Protein AF-A0A3Q4FZK7-F1 (afdb_monomer_lite)

Sequence (233 aa):
VCNAELLVLCQLCDRPCLCPNPVPQCPTGVPLVLDGCRCCQVCARQLGESCTEMFPCDNLRGLQCDYSASFPGLPGECVSQKDLGCEVNGIFYQEGQSFQPSCDTYCRCRGGGVTCVPVCPLNARLPTPDCPNPQHIRLPGKCCKEWVCENLENTRLHLQNNKFSPAPSCVEQSTQWSACSQSCGAGVSTRVSNQNPACRLQIETRLCKVRPCHTFQPAPRKPMVSANKTHIL

Organism: Neolamprologus brichardi (NCBI:txid32507)

Radius of gyration: 32.09 Å; chains: 1; bounding box: 61×39×101 Å

pLDDT: mean 78.6, std 18.54, range [36.94, 97.56]

Structure (mmCIF, N/CA/C/O backbone):
data_AF-A0A3Q4FZK7-F1
#
_entry.id   AF-A0A3Q4FZK7-F1
#
loop_
_atom_site.group_PDB
_atom_site.id
_atom_site.type_symbol
_atom_site.label_atom_id
_atom_site.label_alt_id
_atom_site.label_comp_id
_atom_site.label_asym_id
_atom_site.label_entity_id
_atom_site.label_seq_id
_atom_site.pdbx_PDB_ins_code
_atom_site.Cartn_x
_atom_site.Cartn_y
_atom_site.Cartn_z
_atom_site.occupancy
_atom_site.B_iso_or_equiv
_atom_site.auth_seq_id
_atom_site.auth_comp_id
_atom_site.auth_asym_id
_atom_site.auth_atom_id
_atom_site.pdbx_PDB_model_num
ATOM 1 N N . VAL A 1 1 ? -27.013 -20.360 10.391 1.00 40.94 1 VAL A N 1
ATOM 2 C CA . VAL A 1 1 ? -26.140 -21.168 9.512 1.00 40.94 1 VAL A CA 1
ATOM 3 C C . VAL A 1 1 ? -24.987 -20.267 9.098 1.00 40.94 1 VAL A C 1
ATOM 5 O O . VAL A 1 1 ? -25.229 -19.329 8.354 1.00 40.94 1 VAL A O 1
ATOM 8 N N . CYS A 1 2 ? -23.795 -20.437 9.677 1.00 44.00 2 CYS A N 1
ATOM 9 C CA . CYS A 1 2 ? -22.604 -19.698 9.241 1.00 44.00 2 CYS A CA 1
ATOM 10 C C . CYS A 1 2 ? -21.914 -20.533 8.156 1.00 44.00 2 CYS A C 1
ATOM 12 O O . CYS A 1 2 ? -21.616 -21.701 8.399 1.00 44.00 2 CYS A O 1
ATOM 14 N N . ASN A 1 3 ? -21.735 -19.971 6.958 1.00 36.94 3 ASN A N 1
ATOM 15 C CA . ASN A 1 3 ? -21.086 -20.655 5.838 1.00 36.94 3 ASN A CA 1
ATOM 16 C C . ASN A 1 3 ? -19.576 -20.821 6.073 1.00 36.94 3 ASN A C 1
ATOM 18 O O . ASN A 1 3 ? -18.938 -20.006 6.739 1.00 36.94 3 ASN A O 1
ATOM 22 N N . ALA A 1 4 ? -19.022 -21.884 5.489 1.00 39.84 4 ALA A N 1
ATOM 23 C CA . ALA A 1 4 ? -17.678 -22.405 5.735 1.00 39.84 4 ALA A CA 1
ATOM 24 C C . ALA A 1 4 ? -16.507 -21.464 5.371 1.00 39.84 4 ALA A C 1
ATOM 26 O O . ALA A 1 4 ? -15.382 -21.733 5.775 1.00 39.84 4 ALA A O 1
ATOM 27 N N . GLU A 1 5 ? -16.736 -20.341 4.684 1.00 44.72 5 GLU A N 1
ATOM 28 C CA . GLU A 1 5 ? -15.687 -19.333 4.438 1.00 44.72 5 GLU A CA 1
ATOM 29 C C . GLU A 1 5 ? -15.440 -18.394 5.638 1.00 44.72 5 GLU A C 1
ATOM 31 O O . GLU A 1 5 ? -14.495 -17.611 5.625 1.00 44.72 5 GLU A O 1
ATOM 36 N N . LEU A 1 6 ? -16.243 -18.500 6.708 1.00 47.22 6 LEU A N 1
ATOM 37 C CA . LEU A 1 6 ? -16.172 -17.662 7.915 1.00 47.22 6 LEU A CA 1
ATOM 38 C C . LEU A 1 6 ? -15.664 -18.419 9.164 1.00 47.22 6 LEU A C 1
ATOM 40 O O . LEU A 1 6 ? -16.024 -18.092 10.293 1.00 47.22 6 LEU A O 1
ATOM 44 N N . LEU A 1 7 ? -14.865 -19.474 8.986 1.00 43.22 7 LEU A N 1
ATOM 45 C CA . LEU A 1 7 ? -14.484 -20.386 10.078 1.00 43.22 7 LEU A CA 1
ATOM 46 C C . LEU A 1 7 ? -13.534 -19.781 11.130 1.00 43.22 7 LEU A C 1
ATOM 48 O O . LEU A 1 7 ? -13.499 -20.279 12.251 1.00 43.22 7 LEU A O 1
ATOM 52 N N . VAL A 1 8 ? -12.803 -18.703 10.824 1.00 45.72 8 VAL A N 1
ATOM 53 C CA . VAL A 1 8 ? -11.817 -18.126 11.764 1.00 45.72 8 VAL A CA 1
ATOM 54 C C . VAL A 1 8 ? -12.465 -17.197 12.803 1.00 45.72 8 VAL A C 1
ATOM 56 O O . VAL A 1 8 ? -12.001 -17.138 13.936 1.00 45.72 8 VAL A O 1
ATOM 59 N N . LEU A 1 9 ? -13.575 -16.525 12.473 1.00 42.88 9 LEU A N 1
ATOM 60 C CA . LEU A 1 9 ? -14.226 -15.567 13.384 1.00 42.88 9 LEU A CA 1
ATOM 61 C C . LEU A 1 9 ? -15.239 -16.221 14.345 1.00 42.88 9 LEU A C 1
ATOM 63 O O . LEU A 1 9 ? -15.625 -15.630 15.348 1.00 42.88 9 LEU A O 1
ATOM 67 N N . CYS A 1 10 ? -15.674 -17.453 14.065 1.00 46.28 10 CYS A N 1
ATOM 68 C CA . CYS A 1 10 ? -16.719 -18.130 14.840 1.00 46.28 10 CYS A CA 1
ATOM 69 C C . CYS A 1 10 ? -16.245 -18.706 16.188 1.00 46.28 10 CYS A C 1
ATOM 71 O O . CYS A 1 10 ? -17.083 -19.167 16.956 1.00 46.28 10 CYS A O 1
ATOM 73 N N . GLN A 1 11 ? -14.939 -18.692 16.483 1.00 51.78 11 GLN A N 1
ATOM 74 C CA . GLN A 1 11 ? -14.390 -19.190 17.755 1.00 51.78 11 GLN A CA 1
ATOM 75 C C . GLN A 1 11 ? -14.337 -18.138 18.874 1.00 51.78 11 GLN A C 1
ATOM 77 O O . GLN A 1 11 ? -13.976 -18.478 19.994 1.00 51.78 11 GLN A O 1
ATOM 82 N N . LEU A 1 12 ? -14.691 -16.878 18.592 1.00 61.19 12 LEU A N 1
ATOM 83 C CA . LEU A 1 12 ? -14.608 -15.782 19.568 1.00 61.19 12 LEU A CA 1
ATOM 84 C C . LEU A 1 12 ? -15.951 -15.437 20.235 1.00 61.19 12 LEU A C 1
ATOM 86 O O . LEU A 1 12 ? -15.980 -14.700 21.215 1.00 61.19 12 LEU A O 1
ATOM 90 N N . CYS A 1 13 ? -17.059 -15.938 19.688 1.00 75.88 13 CYS A N 1
ATOM 91 C CA . CYS A 1 13 ? -18.404 -15.603 20.141 1.00 75.88 13 CYS A CA 1
ATOM 92 C C . CYS A 1 13 ? -19.038 -16.783 20.873 1.00 75.88 13 CYS A C 1
ATOM 94 O O . CYS A 1 13 ? -19.486 -17.741 20.236 1.00 75.88 13 CYS A O 1
ATOM 96 N N . ASP A 1 14 ? -19.125 -16.683 22.197 1.00 75.31 14 ASP A N 1
ATOM 97 C CA . ASP A 1 14 ? -19.830 -17.663 23.017 1.00 75.31 14 ASP A CA 1
ATOM 98 C C . ASP A 1 14 ? -21.325 -17.700 22.677 1.00 75.31 14 ASP A C 1
ATOM 100 O O . ASP A 1 14 ? -21.979 -16.674 22.456 1.00 75.31 14 ASP A O 1
ATOM 104 N N . ARG A 1 15 ? -21.890 -18.912 22.643 1.00 79.88 15 ARG A N 1
ATOM 105 C CA . ARG A 1 15 ? -23.338 -19.126 22.560 1.00 79.88 15 ARG A CA 1
ATOM 106 C C . ARG A 1 15 ? -23.787 -20.094 23.658 1.00 79.88 15 ARG A C 1
ATOM 108 O O . ARG A 1 15 ? -23.307 -21.226 23.666 1.00 79.88 15 ARG A O 1
ATOM 115 N N . PRO A 1 16 ? -24.743 -19.708 24.526 1.00 83.25 16 PRO A N 1
ATOM 116 C CA . PRO A 1 16 ? -25.487 -18.441 24.540 1.00 83.25 16 PRO A CA 1
ATOM 117 C C . PRO A 1 16 ? -24.623 -17.238 24.958 1.00 83.25 16 PRO A C 1
ATOM 119 O O . PRO A 1 16 ? -23.672 -17.391 25.715 1.00 83.25 16 PRO A O 1
ATOM 122 N N . CYS A 1 17 ? -24.961 -16.044 24.465 1.00 87.19 17 CYS A N 1
ATOM 123 C CA . CYS A 1 17 ? -24.227 -14.825 24.807 1.00 87.19 17 CYS A CA 1
ATOM 124 C C . CYS A 1 17 ? -24.476 -14.427 26.265 1.00 87.19 17 CYS A C 1
ATOM 126 O O . CYS A 1 17 ? -25.611 -14.486 26.744 1.00 87.19 17 CYS A O 1
ATOM 128 N N . LEU A 1 18 ? -23.434 -13.950 26.941 1.00 87.81 18 LEU A N 1
ATOM 129 C CA . LEU A 1 18 ? -23.506 -13.449 28.311 1.00 87.81 18 LEU A CA 1
ATOM 130 C C . LEU A 1 18 ? -23.487 -11.916 28.300 1.00 87.81 18 LEU A C 1
ATOM 132 O O . LEU A 1 18 ? -22.429 -11.297 28.386 1.00 87.81 18 LEU A O 1
ATOM 136 N N . CYS A 1 19 ? -24.664 -11.301 28.156 1.00 90.62 19 CYS A N 1
ATOM 137 C CA . CYS A 1 19 ? -24.790 -9.845 28.071 1.00 90.62 19 CYS A CA 1
ATOM 138 C C . CYS A 1 19 ? -25.044 -9.188 29.439 1.00 90.62 19 CYS A C 1
ATOM 140 O O . CYS A 1 19 ? -25.711 -9.789 30.289 1.00 90.62 19 CYS A O 1
ATOM 142 N N . PRO A 1 20 ? -24.583 -7.939 29.651 1.00 89.12 20 PRO A N 1
ATOM 143 C CA . PRO A 1 20 ? -24.914 -7.176 30.849 1.00 89.12 20 PRO A CA 1
ATOM 144 C C . PRO A 1 20 ? -26.429 -6.987 30.990 1.00 89.12 20 PRO A C 1
ATOM 146 O O . PRO A 1 20 ? -27.113 -6.649 30.023 1.00 89.12 20 PRO A O 1
ATOM 149 N N . ASN A 1 21 ? -26.944 -7.179 32.205 1.00 89.06 21 ASN A N 1
ATOM 150 C CA . ASN A 1 21 ? -28.328 -6.885 32.561 1.00 89.06 21 ASN A CA 1
ATOM 151 C C . ASN A 1 21 ? -28.343 -6.089 33.882 1.00 89.06 21 ASN A C 1
ATOM 153 O O . ASN A 1 21 ? -27.883 -6.628 34.892 1.00 89.06 21 ASN A O 1
ATOM 157 N N . PRO A 1 22 ? -28.836 -4.833 33.905 1.00 91.25 22 PRO A N 1
ATOM 158 C CA . PRO A 1 22 ? -29.482 -4.104 32.805 1.00 91.25 22 PRO A CA 1
ATOM 159 C C . PRO A 1 22 ? -28.516 -3.675 31.687 1.00 91.25 22 PRO A C 1
ATOM 161 O O . PRO A 1 22 ? -27.300 -3.654 31.871 1.00 91.25 22 PRO A O 1
ATOM 164 N N . VAL A 1 23 ? -29.079 -3.328 30.522 1.00 92.31 23 VAL A N 1
ATOM 165 C CA . VAL A 1 23 ? -28.340 -2.767 29.376 1.00 92.31 23 VAL A CA 1
ATOM 166 C C . VAL A 1 23 ? -27.554 -1.526 29.825 1.00 92.31 23 VAL A C 1
ATOM 168 O O . VAL A 1 23 ? -28.107 -0.702 30.562 1.00 92.31 23 VAL A O 1
ATOM 171 N N . PRO A 1 24 ? -26.286 -1.364 29.400 1.00 93.81 24 PRO A N 1
ATOM 172 C CA . PRO A 1 24 ? -25.469 -0.229 29.811 1.00 93.81 24 PRO A CA 1
ATOM 173 C C . PRO A 1 24 ? -26.090 1.109 29.390 1.00 93.81 24 PRO A C 1
ATOM 175 O O . PRO A 1 24 ? -26.568 1.272 28.269 1.00 93.81 24 PRO A O 1
ATOM 178 N N . GLN A 1 25 ? -26.048 2.090 30.293 1.00 96.12 25 GLN A N 1
ATOM 179 C CA . GLN A 1 25 ? -26.403 3.474 29.987 1.00 96.12 25 GLN A CA 1
ATOM 180 C C . GLN A 1 25 ? -25.169 4.206 29.470 1.00 96.12 25 GLN A C 1
ATOM 182 O O . GLN A 1 25 ? -24.173 4.334 30.182 1.00 96.12 25 GLN A O 1
ATOM 187 N N . CYS A 1 26 ? -25.232 4.674 28.227 1.00 96.00 26 CYS A N 1
ATOM 188 C CA . CYS A 1 26 ? -24.110 5.357 27.599 1.00 96.00 26 CYS A CA 1
ATOM 189 C C . CYS A 1 26 ? -24.072 6.849 27.950 1.00 96.00 26 CYS A C 1
ATOM 191 O O . CYS A 1 26 ? -25.122 7.444 28.214 1.00 96.00 26 CYS A O 1
ATOM 193 N N . PRO A 1 27 ? -22.877 7.471 27.940 1.00 96.06 27 PRO A N 1
ATOM 194 C CA . PRO A 1 27 ? -22.745 8.913 28.100 1.00 96.06 27 PRO A CA 1
ATOM 195 C C . PRO A 1 27 ? -23.580 9.691 27.076 1.00 96.06 27 PRO A C 1
ATOM 197 O O . PRO A 1 27 ? -23.887 9.204 25.986 1.00 96.06 27 PRO A O 1
ATOM 200 N N . THR A 1 28 ? -23.912 10.939 27.400 1.00 95.19 28 THR A N 1
ATOM 201 C CA . THR A 1 28 ? -24.696 11.807 26.514 1.00 95.19 28 THR A CA 1
ATOM 202 C C . THR A 1 28 ? -24.045 11.934 25.135 1.00 95.19 28 THR A C 1
ATOM 204 O O . THR A 1 28 ? -22.896 12.352 25.014 1.00 95.19 28 THR A O 1
ATOM 207 N N . GLY A 1 29 ? -24.799 11.606 24.083 1.00 93.25 29 GLY A N 1
ATOM 208 C CA . GLY A 1 29 ? -24.325 11.687 22.698 1.00 93.25 29 GLY A CA 1
ATOM 209 C C . GLY A 1 29 ? -23.469 10.504 22.230 1.00 93.25 29 GLY A C 1
ATOM 210 O O . GLY 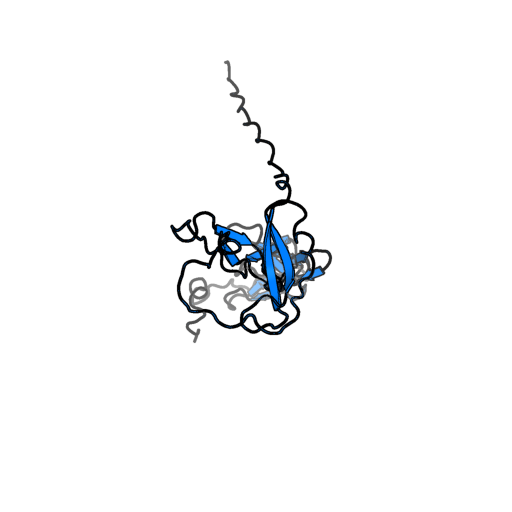A 1 29 ? -22.954 10.569 21.111 1.00 93.25 29 GLY A O 1
ATOM 211 N N . VAL A 1 30 ? -23.337 9.452 23.050 1.00 96.94 30 VAL A N 1
ATOM 212 C CA . VAL A 1 30 ? -22.725 8.164 22.691 1.00 96.94 30 VAL A CA 1
ATOM 213 C C . VAL A 1 30 ? -23.833 7.128 22.457 1.00 96.94 30 VAL A C 1
ATOM 215 O O . VAL A 1 30 ? -24.626 6.875 23.368 1.00 96.94 30 VAL A O 1
ATOM 218 N N . PRO A 1 31 ? -23.930 6.524 21.261 1.00 96.19 31 PRO A N 1
ATOM 219 C CA . PRO A 1 31 ? -24.977 5.555 20.961 1.00 96.19 31 PRO A CA 1
ATOM 220 C C . PRO A 1 31 ? -24.698 4.169 21.565 1.00 96.19 31 PRO A C 1
ATOM 222 O O . PRO A 1 31 ? -23.549 3.760 21.749 1.00 96.19 31 PRO A O 1
ATOM 225 N N . LEU A 1 32 ? -25.779 3.419 21.806 1.00 96.06 32 LEU A N 1
ATOM 226 C CA . LEU A 1 32 ? -25.732 1.967 21.999 1.00 96.06 32 LEU A CA 1
ATOM 227 C C . LEU A 1 32 ? -25.567 1.285 20.638 1.00 96.06 32 LEU A C 1
ATOM 229 O O . LEU A 1 32 ? -26.358 1.513 19.722 1.00 96.06 32 LEU A O 1
ATOM 233 N N . VAL A 1 33 ? -24.563 0.424 20.526 1.00 95.50 33 VAL A N 1
ATOM 234 C CA . VAL A 1 33 ? -24.265 -0.386 19.339 1.00 95.50 33 VAL A CA 1
ATOM 235 C C . VAL A 1 33 ? -24.167 -1.857 19.725 1.00 95.50 33 VAL A C 1
ATOM 237 O O . VAL A 1 33 ? -24.072 -2.195 20.903 1.00 95.50 33 VAL A O 1
ATOM 240 N N . LEU A 1 34 ? -24.233 -2.749 18.739 1.00 93.94 34 LEU A N 1
ATOM 241 C CA . LEU A 1 34 ? -23.996 -4.171 18.971 1.00 93.94 34 LEU A CA 1
ATOM 242 C C . LEU A 1 34 ? -22.497 -4.473 18.944 1.00 93.94 34 LEU A C 1
ATOM 244 O O . LEU A 1 34 ? -21.773 -3.886 18.142 1.00 93.94 34 LEU A O 1
ATOM 248 N N . ASP A 1 35 ? -22.066 -5.413 19.780 1.00 92.19 35 ASP A N 1
ATOM 249 C CA . ASP A 1 35 ? -20.729 -6.007 19.721 1.00 92.19 35 ASP A CA 1
ATOM 250 C C . ASP A 1 35 ? -20.465 -6.752 18.391 1.00 92.19 35 ASP A C 1
ATOM 252 O O . ASP A 1 35 ? -21.367 -6.975 17.575 1.00 92.19 35 ASP A O 1
ATOM 256 N N . GLY A 1 36 ? -19.217 -7.171 18.159 1.00 86.88 36 GLY A N 1
ATOM 257 C CA . GLY A 1 36 ? -18.806 -7.915 16.959 1.00 86.88 36 GLY A CA 1
ATOM 258 C C . GLY A 1 36 ? -19.527 -9.257 16.785 1.00 86.88 36 GLY A C 1
ATOM 259 O O . GLY A 1 36 ? -19.714 -9.727 15.662 1.00 86.88 36 GLY A O 1
ATOM 260 N N . CYS A 1 37 ? -20.032 -9.836 17.878 1.00 88.62 37 CYS A N 1
ATOM 261 C CA . CYS A 1 37 ? -20.877 -11.031 17.867 1.00 88.62 37 CYS A CA 1
ATOM 262 C C . CYS A 1 37 ? -22.345 -10.746 17.513 1.00 88.62 37 CYS A C 1
ATOM 264 O O . CYS A 1 37 ? -23.129 -11.683 17.320 1.00 88.62 37 CYS A O 1
ATOM 266 N N . ARG A 1 38 ? -22.715 -9.465 17.396 1.00 88.62 38 ARG A N 1
ATOM 267 C CA . ARG A 1 38 ? -24.066 -8.962 17.132 1.00 88.62 38 ARG A CA 1
ATOM 268 C C . ARG A 1 38 ? -25.094 -9.440 18.153 1.00 88.62 38 ARG A C 1
ATOM 270 O O .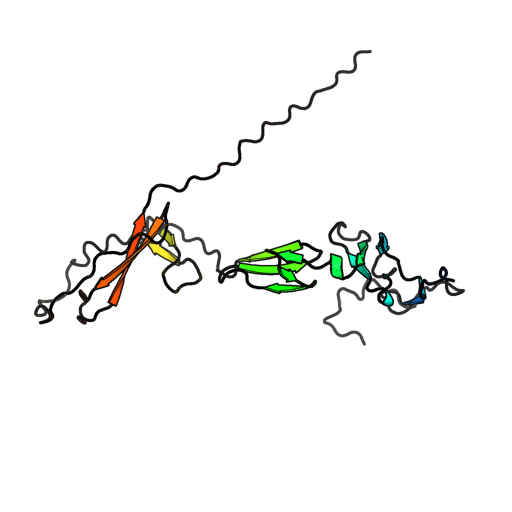 ARG A 1 38 ? -26.220 -9.777 17.785 1.00 88.62 38 ARG A O 1
ATOM 277 N N . CYS A 1 39 ? -24.699 -9.493 19.419 1.00 90.12 39 CYS A N 1
ATOM 278 C CA . CYS A 1 39 ? -25.502 -10.077 20.481 1.00 90.12 39 CYS A CA 1
ATOM 279 C C . CYS A 1 39 ? -25.733 -9.119 21.646 1.00 90.12 39 CYS A C 1
ATOM 281 O O . CYS A 1 39 ? -26.881 -8.897 22.032 1.00 90.12 39 CYS A O 1
ATOM 283 N N . CYS A 1 40 ? -24.665 -8.533 22.188 1.00 91.81 40 CYS A N 1
ATOM 284 C CA . CYS A 1 40 ? -24.764 -7.650 23.341 1.00 91.81 40 CYS A CA 1
ATOM 285 C C . CYS A 1 40 ? -24.740 -6.183 22.917 1.00 91.81 40 CYS A C 1
ATOM 287 O O . CYS A 1 40 ? -24.011 -5.795 22.003 1.00 91.81 40 CYS A O 1
ATOM 289 N N . GLN A 1 41 ? -25.543 -5.360 23.595 1.00 94.69 41 GLN A N 1
ATOM 290 C CA . GLN A 1 41 ? -25.502 -3.912 23.423 1.00 94.69 41 GLN A CA 1
ATOM 291 C C . GLN A 1 41 ? -24.400 -3.315 24.299 1.00 94.69 41 GLN A C 1
ATOM 293 O O . GLN A 1 41 ? -24.345 -3.563 25.504 1.00 94.69 41 GLN A O 1
ATOM 298 N N . VAL A 1 42 ? -23.539 -2.515 23.683 1.00 95.25 42 VAL A N 1
ATOM 299 C CA . VAL A 1 42 ? -22.403 -1.839 24.310 1.00 95.25 42 VAL A CA 1
ATOM 300 C C . VAL A 1 42 ? -22.376 -0.376 23.877 1.00 95.25 42 VAL A C 1
ATOM 302 O O . VAL A 1 42 ? -22.968 -0.003 22.864 1.00 95.25 42 VAL A O 1
ATOM 305 N N . CYS A 1 43 ? -21.702 0.476 24.643 1.00 96.75 43 CYS A N 1
ATOM 306 C CA . CYS A 1 43 ? -21.506 1.865 24.240 1.00 96.75 43 CYS A CA 1
ATOM 307 C C . CYS A 1 43 ? -20.450 1.955 23.145 1.00 96.75 43 CYS A C 1
ATOM 309 O O . CYS A 1 43 ? -19.379 1.358 23.270 1.00 96.75 43 CYS A O 1
ATOM 311 N N . ALA A 1 44 ? -20.751 2.708 22.089 1.00 97.44 44 ALA A N 1
ATOM 312 C CA . ALA A 1 44 ? -19.815 2.914 20.998 1.00 97.44 44 ALA A CA 1
ATOM 313 C C . ALA A 1 44 ? -18.569 3.670 21.476 1.00 97.44 44 ALA A C 1
ATOM 315 O O . ALA A 1 44 ? -18.676 4.724 22.111 1.00 97.44 44 ALA A O 1
ATOM 316 N N . ARG A 1 45 ? -17.391 3.149 21.135 1.00 97.56 45 ARG A N 1
ATOM 317 C CA . ARG A 1 45 ? -16.112 3.779 21.463 1.00 97.56 45 ARG A CA 1
ATOM 318 C C . ARG A 1 45 ? -15.911 5.063 20.659 1.00 97.56 45 ARG A C 1
ATOM 320 O O . ARG A 1 45 ? -16.229 5.128 19.471 1.00 97.56 45 ARG A O 1
ATOM 327 N N . GLN A 1 46 ? -15.421 6.095 21.328 1.00 97.00 46 GLN A N 1
ATOM 328 C CA . GLN A 1 46 ? -15.21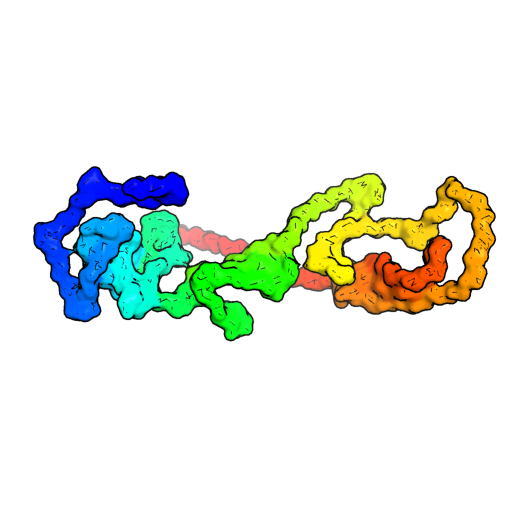1 7.431 20.774 1.00 97.00 46 GLN A CA 1
ATOM 329 C C . GLN A 1 46 ? -13.762 7.615 20.297 1.00 97.00 46 GLN A C 1
ATOM 331 O O . GLN A 1 46 ? -12.916 6.755 20.516 1.00 97.00 46 GLN A O 1
ATOM 336 N N . LEU A 1 47 ? -13.474 8.725 19.610 1.00 95.50 47 LEU A N 1
ATOM 337 C CA . LEU A 1 47 ? -12.154 9.009 19.033 1.00 95.50 47 LEU A CA 1
ATOM 338 C C . LEU A 1 47 ? -11.052 8.931 20.106 1.00 95.50 47 LEU A C 1
ATOM 340 O O . LEU A 1 47 ? -11.176 9.562 21.156 1.00 95.50 47 LEU A O 1
ATOM 344 N N . GLY A 1 48 ? -9.987 8.181 19.827 1.00 94.44 48 GLY A N 1
ATOM 345 C CA . GLY A 1 48 ? -8.863 7.955 20.739 1.00 94.44 48 GLY A CA 1
ATOM 346 C C . GLY A 1 48 ? -9.116 6.911 21.833 1.00 94.44 48 GLY A C 1
ATOM 347 O O . GLY A 1 48 ? -8.223 6.621 22.627 1.00 94.44 48 GLY A O 1
ATOM 348 N N . GLU A 1 49 ? -10.319 6.333 21.916 1.00 96.94 49 GLU A N 1
ATOM 349 C CA . GLU A 1 49 ? -10.593 5.260 22.868 1.00 96.94 49 GLU A CA 1
ATOM 350 C C . GLU A 1 49 ? -10.103 3.905 22.355 1.00 96.94 49 GLU A C 1
ATOM 352 O O . GLU A 1 49 ? -10.111 3.614 21.157 1.00 96.94 49 GLU A O 1
ATOM 357 N N . SER A 1 50 ? -9.734 3.040 23.301 1.00 96.12 50 SER A N 1
ATOM 358 C CA . SER A 1 50 ? -9.368 1.661 23.007 1.00 96.12 50 SER A CA 1
ATOM 359 C C . SER A 1 50 ? -10.572 0.868 22.492 1.00 96.12 50 SER A C 1
ATOM 361 O O . SER A 1 50 ? -11.634 0.844 23.125 1.00 96.12 50 SER A O 1
ATOM 363 N N . CYS A 1 51 ? -10.387 0.190 21.363 1.00 95.31 51 CYS A N 1
ATOM 364 C CA . CYS A 1 51 ? -11.423 -0.581 20.689 1.00 95.31 51 CYS A CA 1
ATOM 365 C C . CYS A 1 51 ? -10.992 -2.017 20.407 1.00 95.31 51 CYS A C 1
ATOM 367 O O . CYS A 1 51 ? -9.814 -2.344 20.257 1.00 95.31 51 CYS A O 1
ATOM 369 N N . THR A 1 52 ? -11.987 -2.892 20.350 1.00 92.81 52 THR A N 1
ATOM 370 C CA . THR A 1 52 ? -11.845 -4.292 19.945 1.00 92.81 52 THR A CA 1
ATOM 371 C C . THR A 1 52 ? -13.073 -4.694 19.131 1.00 92.81 52 THR A C 1
ATOM 373 O O . THR A 1 52 ? -14.043 -3.942 19.060 1.00 92.81 52 THR A O 1
ATOM 376 N N . GLU A 1 53 ? -13.091 -5.908 18.581 1.00 88.69 53 GLU A N 1
ATOM 377 C CA . GLU A 1 53 ? -14.308 -6.493 17.991 1.00 88.69 53 GLU A CA 1
ATOM 378 C C . GLU A 1 53 ? -15.506 -6.455 18.963 1.00 88.69 53 GLU A C 1
ATOM 380 O O . GLU A 1 53 ? -16.634 -6.199 18.555 1.00 88.69 53 GLU A O 1
ATOM 385 N N . MET A 1 54 ? -15.277 -6.652 20.268 1.00 89.69 54 MET A N 1
ATOM 386 C CA . MET A 1 54 ? -16.343 -6.629 21.285 1.00 89.69 54 MET A CA 1
ATOM 387 C C . MET A 1 54 ? -16.704 -5.214 21.757 1.00 89.69 54 MET A C 1
ATOM 389 O O . MET A 1 54 ? -17.792 -5.000 22.287 1.00 89.69 54 MET A O 1
ATOM 393 N N . PHE A 1 55 ? -15.812 -4.244 21.551 1.00 93.94 55 PHE A N 1
ATOM 394 C CA . PHE A 1 55 ? -16.015 -2.837 21.892 1.00 93.94 55 PHE A CA 1
ATOM 395 C C . PHE A 1 55 ? -15.795 -1.957 20.651 1.00 93.94 55 PHE A C 1
ATOM 397 O O . PHE A 1 55 ? -14.731 -1.342 20.520 1.00 93.94 55 PHE A O 1
ATOM 404 N N . PRO A 1 56 ? -16.770 -1.918 19.725 1.00 95.56 56 PRO A N 1
ATOM 405 C CA . PRO A 1 56 ? -16.626 -1.237 18.445 1.00 95.56 56 PRO A CA 1
ATOM 406 C C . PRO A 1 56 ? -16.703 0.290 18.569 1.00 95.56 56 PRO A C 1
ATOM 408 O O . PRO A 1 56 ? -17.323 0.832 19.487 1.00 95.56 56 PRO A O 1
ATOM 411 N N . CYS A 1 57 ? -16.093 0.977 17.603 1.00 96.31 57 CYS A N 1
ATOM 412 C CA . CYS A 1 57 ? -16.120 2.433 17.474 1.00 96.31 57 CYS A CA 1
ATOM 413 C C . CYS A 1 57 ? -17.478 2.973 17.004 1.00 96.31 57 CYS A C 1
ATOM 415 O O . CYS A 1 57 ? -18.308 2.257 16.440 1.00 96.31 57 CYS A O 1
ATOM 417 N N . ASP A 1 58 ? -17.697 4.269 17.220 1.00 96.69 58 ASP A N 1
ATOM 418 C CA . ASP A 1 58 ? -18.876 4.994 16.754 1.00 96.69 58 ASP A CA 1
ATOM 419 C C . ASP A 1 58 ? -18.835 5.249 15.239 1.00 96.69 58 ASP A C 1
ATOM 421 O O . ASP A 1 58 ? -18.383 6.289 14.750 1.00 96.69 58 ASP A O 1
ATOM 425 N N . ASN A 1 59 ? -19.361 4.284 14.486 1.00 92.25 59 ASN A N 1
ATOM 426 C CA . ASN A 1 59 ? -19.453 4.359 13.029 1.00 92.25 59 ASN A CA 1
ATOM 427 C C . ASN A 1 59 ? -20.341 5.519 12.541 1.00 92.25 59 ASN A C 1
ATOM 429 O O . ASN A 1 59 ? -20.132 6.010 11.433 1.00 92.25 59 ASN A O 1
ATOM 433 N N . LEU A 1 60 ? -21.314 5.991 13.339 1.00 92.38 60 LEU A N 1
ATOM 434 C CA . LEU A 1 60 ? -22.154 7.139 12.957 1.00 92.38 60 LEU A CA 1
ATOM 435 C C . LEU A 1 60 ? -21.342 8.437 12.913 1.00 92.38 60 LEU A C 1
ATOM 437 O O . LEU A 1 60 ? -21.688 9.361 12.178 1.00 92.38 60 LEU A O 1
ATOM 441 N N . ARG A 1 61 ? -20.238 8.486 13.663 1.00 93.06 61 ARG A N 1
ATOM 442 C CA . ARG A 1 61 ? -19.248 9.567 13.632 1.00 93.06 61 ARG A CA 1
ATOM 443 C C . ARG A 1 61 ? -18.106 9.313 12.643 1.00 93.06 61 ARG A C 1
ATOM 445 O O . ARG A 1 61 ? -17.168 10.104 12.596 1.00 93.06 61 ARG A O 1
ATOM 452 N N . GLY A 1 62 ? -18.176 8.242 11.850 1.00 91.75 62 GLY A N 1
ATOM 453 C CA . GLY A 1 62 ? -17.128 7.865 10.900 1.00 91.75 62 GLY A CA 1
ATOM 454 C C . GLY A 1 62 ? -15.843 7.378 11.573 1.00 91.75 62 GLY A C 1
ATOM 455 O O . GLY A 1 62 ? -14.762 7.561 11.011 1.00 91.75 62 GLY A O 1
ATOM 456 N N . LEU A 1 63 ? -15.947 6.810 12.780 1.00 94.25 63 LEU A N 1
ATOM 457 C CA . LEU A 1 63 ? -14.814 6.219 13.485 1.00 94.25 63 LEU A CA 1
ATOM 458 C C . LEU A 1 63 ? -14.664 4.742 13.133 1.00 94.25 63 LEU A C 1
ATOM 460 O O . LEU A 1 63 ? -15.656 4.031 13.010 1.00 94.25 63 LEU A O 1
ATOM 464 N N . GLN A 1 64 ? -13.424 4.279 13.027 1.00 92.50 64 GLN A N 1
ATOM 465 C CA . GLN A 1 64 ? -13.084 2.889 12.743 1.00 92.50 64 GLN A CA 1
ATOM 466 C C . GLN A 1 64 ? -11.914 2.470 13.639 1.00 92.50 64 GLN A C 1
ATOM 468 O O . GLN A 1 64 ? -11.042 3.278 13.950 1.00 92.50 64 GLN A O 1
ATOM 473 N N . CYS A 1 65 ? -11.909 1.208 14.070 1.00 92.06 65 CYS A N 1
ATOM 474 C CA . CYS A 1 65 ? -10.851 0.692 14.933 1.00 92.06 65 CYS A CA 1
ATOM 475 C C . CYS A 1 65 ? -9.566 0.453 14.127 1.00 92.06 65 CYS A C 1
ATOM 477 O O . CYS A 1 65 ? -9.565 -0.379 13.214 1.00 92.06 65 CYS A O 1
ATOM 479 N N . ASP A 1 66 ? -8.497 1.175 14.461 1.00 90.75 66 ASP A N 1
ATOM 480 C CA . ASP A 1 66 ? -7.165 1.002 13.888 1.00 90.75 66 ASP A CA 1
ATOM 481 C C . ASP A 1 66 ? -6.302 0.096 14.771 1.00 90.75 66 ASP A C 1
ATOM 483 O O . ASP A 1 66 ? -6.092 0.364 15.952 1.00 90.75 66 ASP A O 1
ATOM 487 N N . TYR A 1 67 ? -5.774 -0.976 14.181 1.00 87.06 67 TYR A N 1
ATOM 488 C CA . TYR A 1 67 ? -4.866 -1.923 14.835 1.00 87.06 67 TYR A CA 1
ATOM 489 C C . TYR A 1 67 ? -3.420 -1.783 14.339 1.00 87.06 67 TYR A C 1
ATOM 491 O O . TYR A 1 67 ? -2.574 -2.611 14.670 1.00 87.06 67 TYR A O 1
ATOM 499 N N . SER A 1 68 ? -3.115 -0.775 13.519 1.00 81.62 68 SER A N 1
ATOM 500 C CA . SER A 1 68 ? -1.832 -0.665 12.808 1.00 81.62 68 SER A CA 1
ATOM 501 C C . SER A 1 68 ? -0.645 -0.407 13.734 1.00 81.62 68 SER A C 1
ATOM 503 O O . SER A 1 68 ? 0.467 -0.847 13.442 1.00 81.62 68 SER A O 1
ATOM 505 N N . ALA A 1 69 ? -0.886 0.245 14.873 1.00 79.88 69 ALA A N 1
ATOM 506 C CA . ALA A 1 69 ? 0.095 0.443 15.939 1.00 79.88 69 ALA A CA 1
ATOM 507 C C . ALA A 1 69 ? 0.024 -0.628 17.050 1.00 79.88 69 ALA A C 1
ATOM 509 O O . ALA A 1 69 ? 0.802 -0.575 18.004 1.00 79.88 69 ALA A O 1
ATOM 510 N N . SER A 1 70 ? -0.880 -1.605 16.935 1.00 82.88 70 SER A N 1
ATOM 511 C CA . SER A 1 70 ? -1.136 -2.614 17.965 1.00 82.88 70 SER A CA 1
ATOM 512 C C . SER A 1 70 ? -0.477 -3.951 17.626 1.00 82.88 70 SER A C 1
ATOM 514 O O . SER A 1 70 ? -0.463 -4.402 16.480 1.00 82.88 70 SER A O 1
ATOM 516 N N . PHE A 1 71 ? 0.058 -4.637 18.639 1.00 80.81 71 PHE A N 1
ATOM 517 C CA . PHE A 1 71 ? 0.512 -6.019 18.469 1.00 80.81 71 PHE A CA 1
ATOM 518 C C . PHE A 1 71 ? -0.685 -6.966 18.259 1.00 80.81 71 PHE A C 1
ATOM 520 O O . PHE A 1 71 ? -1.785 -6.672 18.733 1.00 80.81 71 PHE A O 1
ATOM 527 N N . PRO A 1 72 ? -0.495 -8.124 17.595 1.00 83.00 72 PRO A N 1
ATOM 528 C CA . PRO A 1 72 ? -1.561 -9.106 17.411 1.00 83.00 72 PRO A CA 1
ATOM 529 C C . PRO A 1 72 ? -2.242 -9.476 18.735 1.00 83.00 72 PRO A C 1
ATOM 531 O O . PRO A 1 72 ? -1.580 -9.900 19.681 1.00 83.00 72 PRO A O 1
ATOM 534 N N . GLY A 1 73 ? -3.566 -9.319 18.792 1.00 78.62 73 GLY A N 1
ATOM 535 C CA . GLY A 1 73 ? -4.375 -9.607 19.981 1.00 78.62 73 GLY A CA 1
ATOM 536 C C . GLY A 1 73 ? -4.476 -8.465 20.998 1.00 78.62 73 GLY A C 1
ATOM 537 O O . GLY A 1 73 ? -5.218 -8.604 21.969 1.00 78.62 73 GLY A O 1
ATOM 538 N N . LEU A 1 74 ? -3.782 -7.342 20.791 1.00 87.88 74 LEU A N 1
ATOM 539 C CA . LEU A 1 74 ? -3.996 -6.134 21.585 1.00 87.88 74 LEU A CA 1
ATOM 540 C C . LEU A 1 74 ? -5.138 -5.281 21.010 1.00 87.88 74 LEU A C 1
ATOM 542 O O . LEU A 1 74 ? -5.407 -5.345 19.807 1.00 87.88 74 LEU A O 1
ATOM 546 N N . PRO A 1 75 ? -5.802 -4.471 21.853 1.00 92.69 75 PRO A N 1
ATOM 547 C CA . PRO A 1 75 ? -6.800 -3.518 21.391 1.00 92.69 75 PRO A CA 1
ATOM 548 C C . PRO A 1 75 ? -6.232 -2.515 20.386 1.00 92.69 75 PRO A C 1
ATOM 550 O O . PRO A 1 75 ? -5.059 -2.142 20.460 1.00 92.69 75 PRO A O 1
ATOM 553 N N . GLY A 1 76 ? -7.085 -2.071 19.472 1.00 93.62 76 GLY A N 1
ATOM 554 C CA . GLY A 1 76 ? -6.823 -0.938 18.597 1.00 93.62 76 GLY A CA 1
ATOM 555 C C . GLY A 1 76 ? -7.224 0.386 19.244 1.00 93.62 76 GLY A C 1
ATOM 556 O O . GLY A 1 76 ? -7.626 0.434 20.414 1.00 93.62 76 GLY A O 1
ATOM 557 N N . GLU A 1 77 ? -7.165 1.448 18.451 1.00 94.50 77 GLU A N 1
ATOM 558 C CA . GLU A 1 77 ? -7.619 2.794 18.802 1.00 94.50 77 GLU A CA 1
ATOM 559 C C . GLU A 1 77 ? -8.673 3.277 17.797 1.00 94.50 77 GLU A C 1
ATOM 561 O O . GLU A 1 77 ? -8.555 3.044 16.593 1.00 94.50 77 GLU A O 1
ATOM 566 N N . CYS A 1 78 ? -9.737 3.930 18.267 1.00 95.38 78 CYS A N 1
ATOM 567 C CA . CYS A 1 78 ? -10.736 4.507 17.372 1.00 95.38 78 CYS A CA 1
ATOM 568 C C . CYS A 1 78 ? -10.196 5.764 16.695 1.00 95.38 78 CYS A C 1
ATOM 570 O O . CYS A 1 78 ? -10.035 6.798 17.342 1.00 95.38 78 CYS A O 1
ATOM 572 N N . VAL A 1 79 ? -10.009 5.701 15.380 1.00 93.06 79 VAL A N 1
ATOM 573 C CA . VAL A 1 79 ? -9.531 6.817 14.553 1.00 93.06 79 VAL A CA 1
ATOM 574 C C . VAL A 1 79 ? -10.601 7.250 13.556 1.00 93.06 79 VAL A C 1
ATOM 576 O O . VAL A 1 79 ? -11.564 6.521 13.299 1.00 93.06 79 VAL A O 1
ATOM 579 N N . SER A 1 80 ? -10.451 8.438 12.968 1.00 90.50 80 SER A N 1
ATOM 580 C CA . SER A 1 80 ? -11.294 8.847 11.844 1.00 90.50 80 SER A CA 1
ATOM 581 C C . SER A 1 80 ? -11.022 7.946 10.644 1.00 90.50 80 SER A C 1
ATOM 583 O O . SER A 1 80 ? -9.872 7.658 10.323 1.00 90.50 80 SER A O 1
ATOM 585 N N . GLN A 1 81 ? -12.059 7.575 9.895 1.00 82.69 81 GLN A N 1
ATOM 586 C CA . GLN A 1 81 ? -11.896 6.816 8.652 1.00 82.69 81 GLN A CA 1
ATOM 587 C C . GLN A 1 81 ? -10.962 7.511 7.639 1.00 82.69 81 GLN A C 1
ATOM 589 O O . GLN A 1 81 ? -10.366 6.854 6.788 1.00 82.69 81 GLN A O 1
ATOM 594 N N . LYS A 1 82 ? -10.810 8.838 7.734 1.00 76.31 82 LYS A N 1
ATOM 595 C CA . LYS A 1 82 ? -9.859 9.606 6.918 1.00 76.31 82 LYS A CA 1
ATOM 596 C C . LYS A 1 82 ? -8.399 9.338 7.294 1.00 76.31 82 LYS A C 1
ATOM 598 O O . LYS A 1 82 ? -7.555 9.375 6.406 1.00 76.31 82 LYS A O 1
ATOM 603 N N . ASP A 1 83 ? -8.128 9.030 8.558 1.00 80.62 83 ASP A N 1
ATOM 604 C CA . ASP A 1 83 ? -6.776 8.812 9.085 1.00 80.62 83 ASP A CA 1
ATOM 605 C C . ASP A 1 83 ? -6.254 7.399 8.764 1.00 80.62 83 ASP A C 1
ATOM 607 O O . ASP A 1 83 ? -5.053 7.156 8.807 1.00 80.62 83 ASP A O 1
ATOM 611 N N . LEU A 1 84 ? -7.144 6.478 8.372 1.00 82.88 84 LEU A N 1
ATOM 612 C CA . LEU A 1 84 ? -6.778 5.153 7.853 1.00 82.88 84 LEU A CA 1
ATOM 613 C C . LEU A 1 84 ? -6.288 5.190 6.398 1.00 82.88 84 LEU A C 1
ATOM 615 O O . LEU A 1 84 ? -5.643 4.248 5.938 1.00 82.88 84 LEU A O 1
ATOM 619 N N . GLY A 1 85 ? -6.622 6.247 5.653 1.00 86.19 85 GLY A N 1
ATOM 620 C CA . GLY A 1 85 ? -6.202 6.390 4.264 1.00 86.19 85 GLY A CA 1
ATOM 621 C C . GLY A 1 85 ? -4.712 6.697 4.131 1.00 86.19 85 GLY A C 1
ATOM 622 O O . GLY A 1 85 ? -4.075 7.225 5.035 1.00 86.19 85 GLY A O 1
ATOM 623 N N . CYS A 1 86 ? -4.151 6.380 2.971 1.00 90.00 86 CYS A N 1
ATOM 624 C CA . CYS A 1 86 ? -2.732 6.530 2.685 1.00 90.00 86 CYS A CA 1
ATOM 625 C C . CYS A 1 86 ? -2.506 7.670 1.700 1.00 90.00 86 CYS A C 1
ATOM 627 O O . CYS A 1 86 ? -3.193 7.751 0.684 1.00 90.00 86 CYS A O 1
ATOM 629 N N . GLU A 1 87 ? -1.492 8.497 1.929 1.00 89.69 87 GLU A N 1
ATOM 630 C CA . GLU A 1 87 ? -1.073 9.515 0.966 1.00 89.69 87 GLU A CA 1
ATOM 631 C C . GLU A 1 87 ? 0.231 9.092 0.280 1.00 89.69 87 GLU A C 1
ATOM 633 O O . GLU A 1 87 ? 1.260 8.903 0.928 1.00 89.69 87 GLU A O 1
ATOM 638 N N . VAL A 1 88 ? 0.202 8.939 -1.047 1.00 89.25 88 VAL A N 1
ATOM 639 C CA . VAL A 1 88 ? 1.395 8.616 -1.845 1.00 89.25 88 VAL A CA 1
ATOM 640 C C . VAL A 1 88 ? 1.536 9.623 -2.974 1.00 89.25 88 VAL A C 1
ATOM 642 O O . VAL A 1 88 ? 0.672 9.712 -3.844 1.00 89.25 88 VAL A O 1
ATOM 645 N N . ASN A 1 89 ? 2.647 10.368 -2.976 1.00 87.81 89 ASN A N 1
ATOM 646 C CA . ASN A 1 89 ? 2.939 11.431 -3.947 1.00 87.81 89 ASN A CA 1
ATOM 647 C C . ASN A 1 89 ? 1.808 12.477 -4.073 1.00 87.81 89 ASN A C 1
ATOM 649 O O . ASN A 1 89 ? 1.505 12.926 -5.176 1.00 87.81 89 ASN A O 1
ATOM 653 N N . GLY A 1 90 ? 1.159 12.837 -2.959 1.00 87.75 90 GLY A N 1
ATOM 654 C CA . GLY A 1 90 ? 0.044 13.794 -2.938 1.00 87.75 90 GLY A CA 1
ATOM 655 C C . GLY A 1 90 ? -1.308 13.228 -3.387 1.00 87.75 90 GLY A C 1
ATOM 656 O O . GLY A 1 90 ? -2.274 13.979 -3.505 1.00 87.75 90 GLY A O 1
ATOM 657 N N . ILE A 1 91 ? -1.401 11.920 -3.657 1.00 90.31 91 ILE A N 1
ATOM 658 C CA . ILE A 1 91 ? -2.656 11.235 -3.989 1.00 90.31 91 ILE A CA 1
ATOM 659 C C . ILE A 1 91 ? -3.137 10.473 -2.758 1.00 90.31 91 ILE A C 1
ATOM 661 O O . ILE A 1 91 ? -2.392 9.674 -2.189 1.00 90.31 91 ILE A O 1
ATOM 665 N N . PHE A 1 92 ? -4.393 10.704 -2.379 1.00 90.62 92 PHE A N 1
ATOM 666 C CA . PHE A 1 92 ? -5.043 10.014 -1.271 1.00 90.62 92 PHE A CA 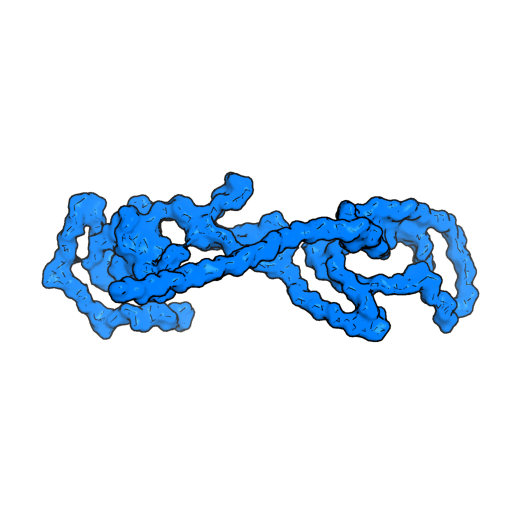1
ATOM 667 C C . PHE A 1 92 ? -5.669 8.692 -1.730 1.00 90.62 92 PHE A C 1
ATOM 669 O O . PHE A 1 92 ? -6.428 8.656 -2.702 1.00 90.62 92 PHE A O 1
ATOM 676 N N . TYR A 1 93 ? -5.379 7.622 -0.996 1.00 91.50 93 TYR A N 1
ATOM 677 C CA . TYR A 1 93 ? -5.896 6.276 -1.199 1.00 91.50 93 TYR A CA 1
ATOM 678 C C . TYR A 1 93 ? -6.706 5.844 0.022 1.00 91.50 93 TYR A C 1
ATOM 680 O O . TYR A 1 93 ? -6.261 5.996 1.155 1.00 91.50 93 TYR A O 1
ATOM 688 N N . GLN A 1 94 ? -7.892 5.287 -0.200 1.00 90.94 94 GLN A N 1
ATOM 689 C CA . GLN A 1 94 ? -8.742 4.768 0.873 1.00 90.94 94 GLN A CA 1
ATOM 690 C C . GLN A 1 94 ? -8.176 3.463 1.455 1.00 90.94 94 GLN A C 1
ATOM 692 O O . GLN A 1 94 ? -7.460 2.732 0.767 1.00 90.94 94 GLN A O 1
ATOM 697 N N . GLU A 1 95 ? -8.544 3.137 2.696 1.00 88.75 95 GLU A N 1
ATOM 698 C CA . GLU A 1 95 ? -8.197 1.858 3.330 1.00 88.75 95 GLU A CA 1
ATOM 699 C C . GLU A 1 95 ? -8.589 0.672 2.430 1.00 88.75 95 GLU A C 1
ATOM 701 O O . GLU A 1 95 ? -9.718 0.578 1.946 1.00 88.75 95 GLU A O 1
ATOM 706 N N . GLY A 1 96 ? -7.639 -0.226 2.160 1.00 89.69 96 GLY A N 1
ATOM 707 C CA . GLY A 1 96 ? -7.819 -1.372 1.265 1.00 89.69 96 GLY A CA 1
ATOM 708 C C . GLY A 1 96 ? -7.697 -1.063 -0.234 1.00 89.69 96 GLY A C 1
ATOM 709 O O . GLY A 1 96 ? -7.595 -1.996 -1.043 1.00 89.69 96 GLY A O 1
ATOM 710 N N . GLN A 1 97 ? -7.640 0.212 -0.637 1.00 94.12 97 GLN A N 1
ATOM 711 C CA . GLN A 1 97 ? -7.469 0.591 -2.037 1.00 94.12 97 GLN A CA 1
ATOM 712 C C . GLN A 1 97 ? -6.120 0.100 -2.563 1.00 94.12 97 GLN A C 1
ATOM 714 O O . GLN A 1 97 ? -5.078 0.229 -1.916 1.00 94.12 97 GLN A O 1
ATOM 719 N N . SER A 1 98 ? -6.143 -0.482 -3.760 1.00 95.62 98 SER A N 1
ATOM 720 C CA . SER A 1 98 ? -4.947 -0.987 -4.428 1.00 95.62 98 SER A CA 1
ATOM 721 C C . SER A 1 98 ? -4.629 -0.161 -5.670 1.00 95.62 98 SER A C 1
ATOM 723 O O . SER A 1 98 ? -5.535 0.322 -6.347 1.00 95.62 98 SER A O 1
ATOM 725 N N . PHE A 1 99 ? -3.343 0.014 -5.957 1.00 95.06 99 PHE A N 1
ATOM 726 C CA . PHE A 1 99 ? -2.858 0.828 -7.066 1.00 95.06 99 PHE A CA 1
ATOM 727 C C . PHE A 1 99 ? -1.508 0.315 -7.573 1.00 95.06 99 PHE A C 1
ATOM 729 O O . PHE A 1 99 ? -0.784 -0.393 -6.874 1.00 95.06 99 PHE A O 1
ATOM 736 N N . GLN A 1 100 ? -1.167 0.670 -8.809 1.00 94.94 100 GLN A N 1
ATOM 737 C CA . GLN A 1 100 ? 0.033 0.196 -9.490 1.00 94.94 100 GLN A CA 1
ATOM 738 C C . GLN A 1 100 ? 0.912 1.398 -9.876 1.00 94.94 100 GLN A C 1
ATOM 740 O O . GLN A 1 100 ? 0.708 1.974 -10.945 1.00 94.94 100 GLN A O 1
ATOM 745 N N . PRO A 1 101 ? 1.859 1.827 -9.014 1.00 91.50 101 PRO A N 1
ATOM 746 C CA . PRO A 1 101 ? 2.681 3.013 -9.277 1.00 91.50 101 PRO A CA 1
ATOM 747 C C . PRO A 1 101 ? 3.641 2.837 -10.463 1.00 91.50 101 PRO A C 1
ATOM 749 O O . PRO A 1 101 ? 4.055 3.815 -11.081 1.00 91.50 101 PRO A O 1
ATOM 752 N N . SER A 1 102 ? 3.994 1.598 -10.801 1.00 90.94 102 SER A N 1
ATOM 753 C CA . SER A 1 102 ? 4.785 1.245 -11.978 1.00 90.94 102 SER A CA 1
ATOM 754 C C . SER A 1 102 ? 4.357 -0.124 -12.494 1.00 90.94 102 SER A C 1
ATOM 756 O O . SER A 1 102 ? 3.731 -0.908 -11.786 1.00 90.94 102 SER A O 1
ATOM 758 N N . CYS A 1 103 ? 4.712 -0.463 -13.732 1.00 91.69 103 CYS A N 1
ATOM 759 C CA . CYS A 1 103 ? 4.284 -1.737 -14.312 1.00 91.69 103 CYS A CA 1
ATOM 760 C C . CYS A 1 103 ? 4.786 -2.974 -13.520 1.00 91.69 103 CYS A C 1
ATOM 762 O O . CYS A 1 103 ? 4.195 -4.043 -13.627 1.00 91.69 103 CYS A O 1
ATOM 764 N N . ASP A 1 104 ? 5.859 -2.835 -12.735 1.00 91.56 104 ASP A N 1
ATOM 765 C CA . ASP A 1 104 ? 6.516 -3.902 -11.975 1.00 91.56 104 ASP A CA 1
ATOM 766 C C . ASP A 1 104 ? 6.219 -3.871 -10.466 1.00 91.56 104 ASP A C 1
ATOM 768 O O . ASP A 1 104 ? 6.704 -4.745 -9.748 1.00 91.56 104 ASP A O 1
ATOM 772 N N . THR A 1 105 ? 5.411 -2.921 -9.983 1.00 93.38 105 THR A N 1
ATOM 773 C CA . THR A 1 105 ? 5.113 -2.746 -8.551 1.00 93.38 105 THR A CA 1
ATOM 774 C C . THR A 1 105 ? 3.618 -2.609 -8.319 1.00 93.38 105 THR A C 1
ATOM 776 O O . THR A 1 105 ? 2.980 -1.759 -8.924 1.00 93.38 105 THR A O 1
ATOM 779 N N . TYR A 1 106 ? 3.065 -3.390 -7.396 1.00 95.75 106 TYR A N 1
ATOM 780 C CA . TYR A 1 106 ? 1.666 -3.317 -6.984 1.00 95.75 106 TYR A CA 1
ATOM 781 C C . TYR A 1 106 ? 1.582 -2.974 -5.501 1.00 95.75 106 TYR A C 1
ATOM 783 O O . TYR A 1 106 ? 2.254 -3.608 -4.692 1.00 95.75 106 TYR A O 1
ATOM 791 N N . CYS A 1 107 ? 0.765 -1.992 -5.134 1.00 96.19 107 CYS A N 1
ATOM 792 C CA . CYS A 1 107 ? 0.647 -1.498 -3.767 1.00 96.19 107 CYS A CA 1
ATOM 793 C C . CYS A 1 107 ? -0.796 -1.556 -3.264 1.00 96.19 107 CYS A C 1
ATOM 795 O O . CYS A 1 107 ? -1.750 -1.448 -4.036 1.00 96.19 107 CYS A O 1
ATOM 797 N N . ARG A 1 108 ? -0.951 -1.691 -1.946 1.00 95.56 108 ARG A N 1
ATOM 798 C CA . ARG A 1 108 ? -2.231 -1.620 -1.239 1.00 95.56 108 ARG A CA 1
ATOM 799 C C . ARG A 1 108 ? -2.110 -0.715 -0.016 1.00 95.56 108 ARG A C 1
ATOM 801 O O . ARG A 1 108 ? -1.146 -0.842 0.740 1.00 95.56 108 ARG A O 1
ATOM 808 N N . CYS A 1 109 ? -3.083 0.175 0.156 1.00 92.62 109 CYS A N 1
ATOM 809 C CA . CYS A 1 109 ? -3.227 1.007 1.344 1.00 92.62 109 CYS A CA 1
ATOM 810 C C . CYS A 1 109 ? -3.769 0.178 2.510 1.00 92.62 109 CYS A C 1
ATOM 812 O O . CYS A 1 109 ? -4.750 -0.553 2.339 1.00 92.62 109 CYS A O 1
ATOM 814 N N . ARG A 1 110 ? -3.096 0.259 3.658 1.00 89.19 110 ARG A N 1
ATOM 815 C CA . ARG A 1 110 ? -3.497 -0.409 4.891 1.00 89.19 110 ARG A CA 1
ATOM 816 C C . ARG A 1 110 ? -2.989 0.368 6.104 1.00 89.19 110 ARG A C 1
ATOM 818 O O . ARG A 1 110 ? -1.777 0.439 6.308 1.00 89.19 110 ARG A O 1
ATOM 825 N N . GLY A 1 111 ? -3.898 0.888 6.919 1.00 78.88 111 GLY A N 1
ATOM 826 C CA . GLY A 1 111 ? -3.572 1.462 8.219 1.00 78.88 111 GLY A CA 1
ATOM 827 C C . GLY A 1 111 ? -2.754 2.746 8.141 1.00 78.88 111 GLY A C 1
ATOM 828 O O . GLY A 1 111 ? -1.748 2.874 8.834 1.00 78.88 111 GLY A O 1
ATOM 829 N N . GLY A 1 112 ? -3.079 3.631 7.196 1.00 80.81 112 GLY A N 1
ATOM 830 C CA . GLY A 1 112 ? -2.313 4.855 6.933 1.00 80.81 112 GLY A CA 1
ATOM 831 C C . GLY A 1 112 ? -0.967 4.642 6.218 1.00 80.81 112 GLY A C 1
ATOM 832 O O . GLY A 1 112 ? -0.313 5.609 5.825 1.00 80.81 112 GLY A O 1
ATOM 833 N N . GLY A 1 113 ? -0.545 3.390 6.000 1.00 85.81 113 GLY A N 1
ATOM 834 C CA . GLY A 1 113 ? 0.687 3.024 5.300 1.00 85.81 113 GLY A CA 1
ATOM 835 C C . GLY A 1 113 ? 0.445 2.225 4.017 1.00 85.81 113 GLY A C 1
ATOM 836 O O . GLY A 1 113 ? -0.604 1.622 3.808 1.00 85.81 113 GLY A O 1
ATOM 837 N N . VAL A 1 114 ? 1.442 2.176 3.130 1.00 92.56 114 VAL A N 1
ATOM 838 C CA . VAL A 1 114 ? 1.352 1.395 1.885 1.00 92.56 114 VAL A CA 1
ATOM 839 C C . VAL A 1 114 ? 2.227 0.152 1.922 1.00 92.56 114 VAL A C 1
ATOM 841 O O . VAL A 1 114 ? 3.411 0.207 2.241 1.00 92.56 114 VAL A O 1
ATOM 844 N N . THR A 1 115 ? 1.640 -0.986 1.554 1.00 93.00 115 THR A N 1
ATOM 845 C CA . THR A 1 115 ? 2.359 -2.250 1.365 1.00 93.00 115 THR A CA 1
ATOM 846 C C . THR A 1 115 ? 2.491 -2.525 -0.124 1.00 93.00 115 THR A C 1
ATOM 848 O O . THR A 1 115 ? 1.477 -2.636 -0.812 1.00 93.00 115 THR A O 1
ATOM 851 N N . CYS A 1 116 ? 3.721 -2.655 -0.623 1.00 95.06 116 CYS A N 1
ATOM 852 C CA . CYS A 1 116 ? 4.000 -2.893 -2.038 1.00 95.06 116 CYS A CA 1
ATOM 853 C C . CYS A 1 116 ? 4.686 -4.242 -2.265 1.00 95.06 116 CYS A C 1
ATOM 855 O O . CYS A 1 116 ? 5.549 -4.653 -1.492 1.00 95.06 116 CYS A O 1
ATOM 857 N N . VAL A 1 117 ? 4.324 -4.909 -3.357 1.00 94.81 117 VAL A N 1
ATOM 858 C CA . VAL A 1 117 ? 4.884 -6.187 -3.800 1.00 94.81 117 VAL A CA 1
ATOM 859 C C . VAL A 1 117 ? 5.321 -6.098 -5.266 1.00 94.81 117 VAL A C 1
ATOM 861 O O . VAL A 1 117 ? 4.693 -5.378 -6.052 1.00 94.81 117 VAL A O 1
ATOM 864 N N . PRO A 1 118 ? 6.393 -6.807 -5.664 1.00 93.25 118 PRO A N 1
ATOM 865 C CA . PRO A 1 118 ? 6.797 -6.860 -7.061 1.00 93.25 118 PRO A CA 1
ATOM 866 C C . PRO A 1 118 ? 5.783 -7.675 -7.872 1.00 93.25 118 PRO A C 1
ATOM 868 O O . PRO A 1 118 ? 5.401 -8.777 -7.485 1.00 93.25 118 PRO A O 1
ATOM 871 N N . VAL A 1 119 ? 5.371 -7.142 -9.021 1.00 93.12 119 VAL A N 1
ATOM 872 C CA . VAL A 1 119 ? 4.527 -7.849 -10.003 1.00 93.12 119 VAL A CA 1
ATOM 873 C C . VAL A 1 119 ? 5.370 -8.820 -10.829 1.00 93.12 119 VAL A C 1
ATOM 875 O O . VAL A 1 119 ? 4.905 -9.876 -11.252 1.00 93.12 119 VAL A O 1
ATOM 878 N N . CYS A 1 120 ? 6.631 -8.460 -11.067 1.00 90.31 120 CYS A N 1
ATOM 879 C CA . CYS A 1 120 ? 7.549 -9.267 -11.852 1.00 90.31 120 CYS A CA 1
ATOM 880 C C . CYS A 1 120 ? 8.118 -10.445 -11.046 1.00 90.31 120 CYS A C 1
ATOM 882 O O . CYS A 1 120 ? 8.422 -10.292 -9.861 1.00 90.31 120 CYS A O 1
ATOM 884 N N . PRO A 1 121 ? 8.348 -11.602 -11.689 1.00 84.44 121 PRO A N 1
ATOM 885 C CA . PRO A 1 121 ? 8.946 -12.754 -11.028 1.00 84.44 121 PRO A CA 1
ATOM 886 C C . PRO A 1 121 ? 10.394 -12.461 -10.609 1.00 84.44 121 PRO A C 1
ATOM 888 O O . PRO A 1 121 ? 11.204 -11.983 -11.406 1.00 84.44 121 PRO A O 1
ATOM 891 N N . LEU A 1 122 ? 10.741 -12.801 -9.366 1.00 79.62 122 LEU A N 1
ATOM 892 C CA . LEU A 1 122 ? 12.082 -12.638 -8.787 1.00 79.62 122 LEU A CA 1
ATOM 893 C C . LEU A 1 122 ? 13.004 -13.829 -9.107 1.00 79.62 122 LEU A C 1
ATOM 895 O O . LEU A 1 122 ? 13.720 -14.333 -8.244 1.00 79.62 122 LEU A O 1
ATOM 899 N N . ASN A 1 123 ? 12.971 -14.318 -10.345 1.00 78.00 123 ASN A N 1
ATOM 900 C CA . ASN A 1 123 ? 13.730 -15.508 -10.719 1.00 78.00 123 ASN A CA 1
ATOM 901 C C . ASN A 1 123 ? 15.227 -15.185 -10.770 1.00 78.00 123 ASN A C 1
ATOM 903 O O . ASN A 1 123 ? 15.653 -14.363 -11.582 1.00 78.00 123 ASN A O 1
ATOM 907 N N . ALA A 1 124 ? 16.031 -15.856 -9.945 1.00 75.62 124 ALA A N 1
ATOM 908 C CA . ALA A 1 124 ? 17.485 -15.813 -10.038 1.00 75.62 124 ALA A CA 1
ATOM 909 C C . ALA A 1 124 ? 17.970 -16.801 -11.110 1.00 75.62 124 ALA A C 1
ATOM 911 O O . ALA A 1 124 ? 17.560 -17.961 -11.117 1.00 75.62 124 ALA A O 1
ATOM 912 N N . ARG A 1 125 ? 18.852 -16.355 -12.011 1.00 75.12 125 ARG A N 1
ATOM 913 C CA . ARG A 1 125 ? 19.527 -17.231 -12.975 1.00 75.12 125 ARG A CA 1
ATOM 914 C C . ARG A 1 125 ? 20.975 -17.416 -12.546 1.00 75.12 125 ARG A C 1
ATOM 916 O O . ARG A 1 125 ? 21.722 -16.445 -12.458 1.00 75.12 125 ARG A O 1
ATOM 923 N N . LEU A 1 126 ? 21.357 -18.662 -12.289 1.00 76.50 126 LEU A N 1
ATOM 924 C CA . LEU A 1 126 ? 22.750 -19.015 -12.036 1.00 76.50 126 LEU A CA 1
ATOM 925 C C . LEU A 1 126 ? 23.546 -19.000 -13.351 1.00 76.50 126 LEU A C 1
ATOM 927 O O . LEU A 1 126 ? 22.966 -19.286 -14.406 1.00 76.50 126 LEU A O 1
ATOM 931 N N . PRO A 1 127 ? 24.854 -18.689 -13.308 1.00 80.62 127 PRO A N 1
ATOM 932 C CA . PRO A 1 127 ? 25.735 -18.884 -14.450 1.00 80.62 127 PRO A CA 1
ATOM 933 C C . PRO A 1 127 ? 25.673 -20.331 -14.942 1.00 80.62 127 PRO A C 1
ATOM 935 O O . PRO A 1 127 ? 25.790 -21.269 -14.153 1.00 80.62 127 PRO A O 1
ATOM 938 N N . THR A 1 128 ? 25.498 -20.510 -16.245 1.00 75.56 128 THR A N 1
ATOM 939 C CA . THR A 1 128 ? 25.575 -21.817 -16.914 1.00 75.56 128 THR A CA 1
ATOM 940 C C . THR A 1 128 ? 26.764 -21.821 -17.876 1.00 75.56 128 THR A C 1
ATOM 942 O O . THR A 1 128 ? 27.231 -20.743 -18.243 1.00 75.56 128 THR A O 1
ATOM 945 N N . PRO A 1 129 ? 27.263 -22.986 -18.330 1.00 76.00 129 PRO A N 1
ATOM 946 C CA . PRO A 1 129 ? 28.302 -23.033 -19.364 1.00 76.00 129 PRO A CA 1
ATOM 947 C C . PRO A 1 129 ? 27.946 -22.209 -20.614 1.00 76.00 129 PRO A C 1
ATOM 949 O O . PRO A 1 129 ? 28.786 -21.477 -21.124 1.00 76.00 129 PRO A O 1
ATOM 952 N N . ASP A 1 130 ? 26.673 -22.229 -21.023 1.00 73.00 130 ASP A N 1
ATOM 953 C CA . ASP A 1 130 ? 26.156 -21.448 -22.162 1.00 73.00 130 ASP A CA 1
ATOM 954 C C . ASP A 1 130 ? 25.892 -19.964 -21.833 1.00 73.00 130 ASP A C 1
ATOM 956 O O . ASP A 1 130 ? 25.545 -19.168 -22.701 1.00 73.00 130 ASP A O 1
ATOM 960 N N . CYS A 1 131 ? 25.995 -19.578 -20.560 1.00 74.25 131 CYS A N 1
ATOM 961 C CA . CYS A 1 131 ? 25.715 -18.232 -20.074 1.00 74.25 131 CYS A CA 1
ATOM 962 C C . CYS A 1 131 ? 26.546 -17.926 -18.818 1.00 74.25 131 CYS A C 1
ATOM 964 O O . CYS A 1 131 ? 26.007 -17.879 -17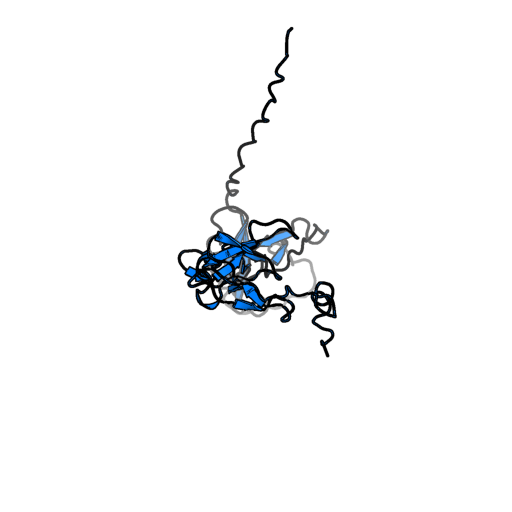.706 1.00 74.25 131 CYS A O 1
ATOM 966 N N . PRO A 1 132 ? 27.867 -17.731 -18.966 1.00 78.12 132 PRO A N 1
ATOM 967 C CA . PRO A 1 132 ? 28.767 -17.555 -17.828 1.00 78.12 132 PRO A CA 1
ATOM 968 C C . PRO A 1 132 ? 28.565 -16.210 -17.119 1.00 78.12 132 PRO A C 1
ATOM 970 O O . PRO A 1 132 ? 28.872 -16.082 -15.937 1.00 78.12 132 PRO A O 1
ATOM 973 N N . ASN A 1 133 ? 28.029 -15.206 -17.824 1.00 76.75 133 ASN A N 1
ATOM 974 C CA . ASN A 1 133 ? 27.743 -13.880 -17.279 1.00 76.75 133 ASN A CA 1
ATOM 975 C C . ASN A 1 133 ? 26.294 -13.448 -17.586 1.00 76.75 133 ASN A C 1
ATOM 977 O O . ASN A 1 133 ? 26.067 -12.676 -18.526 1.00 76.75 133 ASN A O 1
ATOM 981 N N . PRO A 1 134 ? 25.300 -13.957 -16.836 1.00 81.00 134 PRO A N 1
ATOM 982 C CA . PRO A 1 134 ? 23.909 -13.555 -16.992 1.00 81.00 134 PRO A CA 1
ATOM 983 C C . PRO A 1 134 ? 23.702 -12.123 -16.473 1.00 81.00 134 PRO A C 1
ATOM 985 O O . PRO A 1 134 ? 24.143 -11.758 -15.386 1.00 81.00 134 PRO A O 1
ATOM 988 N N . GLN A 1 135 ? 23.008 -11.299 -17.252 1.00 80.69 135 GLN A N 1
ATOM 989 C CA . GLN A 1 135 ? 22.719 -9.897 -16.958 1.00 80.69 135 GLN A CA 1
ATOM 990 C C . GLN A 1 135 ? 21.205 -9.701 -16.866 1.00 80.69 135 GLN A C 1
ATOM 992 O O . GLN A 1 135 ? 20.466 -10.056 -17.784 1.00 80.69 135 GLN A O 1
ATOM 997 N N . HIS A 1 136 ? 20.730 -9.143 -15.751 1.00 84.12 136 HIS A N 1
ATOM 998 C CA . HIS A 1 136 ? 19.303 -8.912 -15.513 1.00 84.12 136 HIS A CA 1
ATOM 999 C C . HIS A 1 136 ? 18.926 -7.481 -15.885 1.00 84.12 136 HIS A C 1
ATOM 1001 O O . HIS A 1 136 ? 19.110 -6.543 -15.105 1.00 84.12 136 HIS A O 1
ATOM 1007 N N . ILE A 1 137 ? 18.423 -7.302 -17.104 1.00 80.06 137 ILE A N 1
ATOM 1008 C CA . ILE A 1 137 ? 18.163 -5.982 -17.688 1.00 80.06 137 ILE A CA 1
ATOM 1009 C C . ILE A 1 137 ? 16.731 -5.857 -18.202 1.00 80.06 137 ILE A C 1
ATOM 1011 O O . ILE A 1 137 ? 16.074 -6.838 -18.539 1.00 80.06 137 ILE A O 1
ATOM 1015 N N . ARG A 1 138 ? 16.232 -4.619 -18.263 1.00 81.38 138 ARG A N 1
ATOM 1016 C CA . ARG A 1 138 ? 14.909 -4.314 -18.810 1.00 81.38 138 ARG A CA 1
ATOM 1017 C C . ARG A 1 138 ? 15.022 -4.075 -20.311 1.00 81.38 138 ARG A C 1
ATOM 1019 O O . ARG A 1 138 ? 15.653 -3.105 -20.731 1.00 81.38 138 ARG A O 1
ATOM 1026 N N . LEU A 1 139 ? 14.420 -4.960 -21.099 1.00 79.44 139 LEU A N 1
ATOM 1027 C CA . LEU A 1 139 ? 14.381 -4.826 -22.551 1.00 79.44 139 LEU A CA 1
ATOM 1028 C C . LEU A 1 139 ? 13.349 -3.764 -22.981 1.00 79.44 139 LEU A C 1
ATOM 1030 O O . LEU A 1 139 ? 12.331 -3.588 -22.303 1.00 79.44 139 LEU A O 1
ATOM 1034 N N . PRO A 1 140 ? 13.577 -3.059 -24.103 1.00 76.69 140 PRO A N 1
ATOM 1035 C CA . PRO A 1 140 ? 12.598 -2.132 -24.666 1.00 76.69 140 PRO A CA 1
ATOM 1036 C C . PRO A 1 140 ? 11.234 -2.804 -24.878 1.00 76.69 140 PRO A C 1
ATOM 1038 O O . PRO A 1 140 ? 11.155 -3.927 -25.369 1.00 76.69 140 PRO A O 1
ATOM 1041 N N . GLY A 1 141 ? 10.150 -2.130 -24.482 1.00 82.00 141 GLY A N 1
ATOM 1042 C CA . GLY A 1 141 ? 8.783 -2.659 -24.598 1.00 82.00 141 GLY A CA 1
ATOM 1043 C C . GLY A 1 141 ? 8.412 -3.749 -23.582 1.00 82.00 141 GLY A C 1
ATOM 1044 O O . GLY A 1 141 ? 7.261 -4.178 -23.550 1.00 82.00 141 GLY A O 1
ATOM 1045 N N . LYS A 1 142 ? 9.342 -4.180 -22.720 1.00 82.88 142 LYS A N 1
ATOM 1046 C CA . LYS A 1 142 ? 9.073 -5.141 -21.644 1.00 82.88 142 LYS A CA 1
ATOM 1047 C C . LYS A 1 142 ? 8.926 -4.432 -20.302 1.00 82.88 142 LYS A C 1
ATOM 1049 O O . LYS A 1 142 ? 9.677 -3.514 -19.953 1.00 82.88 142 LYS A O 1
ATOM 1054 N N . CYS A 1 143 ? 7.945 -4.878 -19.521 1.00 88.69 143 CYS A N 1
ATOM 1055 C CA . CYS A 1 143 ? 7.810 -4.423 -18.146 1.00 88.69 143 CYS A CA 1
ATOM 1056 C C . CYS A 1 143 ? 8.893 -5.041 -17.252 1.00 88.69 143 CYS A C 1
ATOM 1058 O O . CYS A 1 143 ? 9.675 -4.322 -16.634 1.00 88.69 143 CYS A O 1
ATOM 1060 N N . CYS A 1 144 ? 8.959 -6.371 -17.232 1.00 88.25 144 CYS A N 1
ATOM 1061 C CA . CYS A 1 144 ? 9.872 -7.105 -16.373 1.00 88.25 144 CYS A CA 1
ATOM 1062 C C . CYS A 1 144 ? 11.281 -7.183 -16.957 1.00 88.25 144 CYS A C 1
ATOM 1064 O O . CYS A 1 144 ? 11.476 -7.204 -18.174 1.00 88.25 144 CYS A O 1
ATOM 1066 N N . LYS A 1 145 ? 12.268 -7.239 -16.061 1.00 84.31 145 LYS A N 1
ATOM 1067 C CA . LYS A 1 145 ? 13.653 -7.531 -16.425 1.00 84.31 145 LYS A CA 1
ATOM 1068 C C . LYS A 1 145 ? 13.778 -8.991 -16.848 1.00 84.31 145 LYS A C 1
ATOM 1070 O O . LYS A 1 145 ? 13.230 -9.879 -16.196 1.00 84.31 145 LYS A O 1
ATOM 1075 N N . GLU A 1 146 ? 14.546 -9.223 -17.899 1.00 82.25 146 GLU A N 1
ATOM 1076 C CA . GLU A 1 146 ? 14.843 -10.551 -18.423 1.00 82.25 146 GLU A CA 1
ATOM 1077 C C . GLU A 1 146 ? 16.344 -10.829 -18.294 1.00 82.25 146 GLU A C 1
ATOM 1079 O O . GLU A 1 146 ? 17.176 -9.916 -18.253 1.00 82.25 146 GLU A O 1
ATOM 1084 N N . TRP A 1 147 ? 16.689 -12.110 -18.175 1.00 79.81 147 TRP A N 1
ATOM 1085 C CA . TRP A 1 147 ? 18.077 -12.549 -18.127 1.00 79.81 147 TRP A CA 1
ATOM 1086 C C . TRP A 1 147 ? 18.622 -12.680 -19.537 1.00 79.81 147 TRP A C 1
ATOM 1088 O O . TRP A 1 147 ? 18.318 -13.651 -20.232 1.00 79.81 147 TRP A O 1
ATOM 1098 N N . VAL A 1 148 ? 19.471 -11.740 -19.927 1.00 78.44 148 VAL A N 1
ATOM 1099 C CA . VAL A 1 148 ? 20.243 -11.841 -21.162 1.00 78.44 148 VAL A CA 1
ATOM 1100 C C . VAL A 1 148 ? 21.639 -12.330 -20.833 1.00 78.44 148 VAL A C 1
ATOM 1102 O O . VAL A 1 148 ? 22.228 -11.957 -19.822 1.00 78.44 148 VAL A O 1
ATOM 1105 N N . CYS A 1 149 ? 22.180 -13.170 -21.692 1.00 75.44 149 CYS A N 1
ATOM 1106 C CA . CYS A 1 149 ? 23.587 -13.517 -21.644 1.00 75.44 149 CYS A CA 1
ATOM 1107 C C . CYS A 1 149 ? 24.307 -12.545 -22.567 1.00 75.44 149 CYS A C 1
ATOM 1109 O O . CYS A 1 149 ? 23.780 -12.179 -23.621 1.00 75.44 149 CYS A O 1
ATOM 1111 N N . GLU A 1 150 ? 25.493 -12.095 -22.168 1.00 66.69 150 GLU A N 1
ATOM 1112 C CA . GLU A 1 150 ? 26.411 -11.450 -23.101 1.00 66.69 150 GLU A CA 1
ATOM 1113 C C . GLU A 1 150 ? 26.839 -12.524 -24.105 1.00 66.69 150 GLU A C 1
ATOM 1115 O O . GLU A 1 150 ? 27.845 -13.203 -23.926 1.00 66.69 150 GLU A O 1
ATOM 1120 N N . ASN A 1 151 ? 26.012 -12.753 -25.126 1.00 55.66 151 ASN A N 1
ATOM 1121 C CA . ASN A 1 151 ? 26.384 -13.630 -26.211 1.00 55.66 151 ASN A CA 1
ATOM 1122 C C . ASN A 1 151 ? 27.577 -12.963 -26.895 1.00 55.66 151 ASN A C 1
ATOM 1124 O O . ASN A 1 151 ? 27.447 -11.931 -27.556 1.00 55.66 151 ASN A O 1
ATOM 1128 N N . LEU A 1 152 ? 28.730 -13.622 -26.809 1.00 47.31 152 LEU A N 1
ATOM 1129 C CA . LEU A 1 152 ? 29.878 -13.419 -27.695 1.00 47.31 152 LEU A CA 1
ATOM 1130 C C . LEU A 1 152 ? 29.500 -13.656 -29.183 1.00 47.31 152 LEU A C 1
ATOM 1132 O O . LEU A 1 152 ? 30.333 -13.542 -30.078 1.00 47.31 152 LEU A O 1
ATOM 1136 N N . GLU A 1 153 ? 28.232 -13.947 -29.477 1.00 47.03 153 GLU A N 1
ATOM 1137 C CA . GLU A 1 153 ? 27.672 -14.254 -30.790 1.00 47.03 153 GLU A CA 1
ATOM 1138 C C . GLU A 1 153 ? 27.073 -13.055 -31.532 1.00 47.03 153 GLU A C 1
ATOM 1140 O O . GLU A 1 153 ? 26.398 -13.239 -32.535 1.00 47.03 153 GLU A O 1
ATOM 1145 N N . ASN A 1 154 ? 27.417 -11.824 -31.151 1.00 44.91 154 ASN A N 1
ATOM 1146 C CA . ASN A 1 154 ? 27.531 -10.776 -32.173 1.00 44.91 154 ASN A CA 1
ATOM 1147 C C . ASN A 1 154 ? 28.882 -10.853 -32.911 1.00 44.91 154 ASN A C 1
ATOM 1149 O O . ASN A 1 154 ? 29.161 -10.004 -33.753 1.00 44.91 154 ASN A O 1
ATOM 1153 N N . THR A 1 155 ? 29.722 -11.859 -32.614 1.00 41.12 155 THR A N 1
ATOM 1154 C CA . THR A 1 155 ? 31.074 -11.948 -33.184 1.00 41.12 155 THR A CA 1
ATOM 1155 C C . THR A 1 155 ? 31.323 -13.138 -34.108 1.00 41.12 155 THR A C 1
ATOM 1157 O O . THR A 1 155 ? 32.228 -13.002 -34.924 1.00 41.12 155 THR A O 1
ATOM 1160 N N . ARG A 1 156 ? 30.619 -14.289 -34.044 1.00 38.56 156 ARG A N 1
ATOM 1161 C CA . ARG A 1 156 ? 30.969 -15.443 -34.917 1.00 38.56 156 ARG A CA 1
ATOM 1162 C C . ARG A 1 156 ? 30.045 -16.680 -34.883 1.00 38.56 156 ARG A C 1
ATOM 1164 O O . ARG A 1 156 ? 30.539 -17.796 -34.766 1.00 38.56 156 ARG A O 1
ATOM 1171 N N . LEU A 1 157 ? 28.748 -16.558 -35.178 1.00 37.25 157 LEU A N 1
ATOM 1172 C CA . LEU A 1 157 ? 28.033 -17.691 -35.811 1.00 37.25 157 LEU A CA 1
ATOM 1173 C C . LEU A 1 157 ? 28.429 -17.784 -37.298 1.00 37.25 157 LEU A C 1
ATOM 1175 O O . LEU A 1 157 ? 27.628 -17.649 -38.214 1.00 37.25 157 LEU A O 1
ATOM 1179 N N . HIS A 1 158 ? 29.729 -17.967 -37.520 1.00 40.84 158 HIS A N 1
ATOM 1180 C CA . HIS A 1 158 ? 30.330 -18.384 -38.781 1.00 40.84 158 HIS A CA 1
ATOM 1181 C C . HIS A 1 158 ? 31.178 -19.634 -38.524 1.00 40.84 158 HIS A C 1
ATOM 1183 O O . HIS A 1 158 ? 32.295 -19.770 -39.012 1.00 40.84 158 HIS A O 1
ATOM 1189 N N . LEU A 1 159 ? 30.652 -20.552 -37.713 1.00 38.09 159 LEU A N 1
ATOM 1190 C CA . LEU A 1 159 ? 31.124 -21.928 -37.670 1.00 38.09 159 LEU A CA 1
ATOM 1191 C C . LEU A 1 159 ? 30.116 -22.781 -38.437 1.00 38.09 159 LEU A C 1
ATOM 1193 O O . LEU A 1 159 ? 29.167 -23.330 -37.896 1.00 38.09 159 LEU A O 1
ATOM 1197 N N . GLN A 1 160 ? 30.346 -22.785 -39.752 1.00 46.62 160 GLN A N 1
ATOM 1198 C CA . GLN A 1 160 ? 30.259 -23.961 -40.613 1.00 46.62 160 GLN A CA 1
ATOM 1199 C C . GLN A 1 160 ? 28.997 -24.826 -40.469 1.00 46.62 160 GLN A C 1
ATOM 1201 O O . GLN A 1 160 ? 29.061 -25.916 -39.916 1.00 46.62 160 GLN A O 1
ATOM 1206 N N . ASN A 1 161 ? 27.892 -24.404 -41.095 1.00 40.28 161 ASN A N 1
ATOM 1207 C CA . ASN A 1 161 ? 27.152 -25.287 -42.009 1.00 40.28 161 ASN A CA 1
ATOM 1208 C C . ASN A 1 161 ? 26.052 -24.539 -42.784 1.00 40.28 161 ASN A C 1
ATOM 1210 O O . ASN A 1 161 ? 24.899 -24.507 -42.374 1.00 40.28 161 ASN A O 1
ATOM 1214 N N . ASN A 1 162 ? 26.400 -23.934 -43.920 1.00 38.97 162 ASN A N 1
ATOM 1215 C CA . ASN A 1 162 ? 25.740 -24.212 -45.201 1.00 38.97 162 ASN A CA 1
ATOM 1216 C C . ASN A 1 162 ? 26.295 -23.290 -46.288 1.00 38.97 162 ASN A C 1
ATOM 1218 O O . ASN A 1 162 ? 26.203 -22.071 -46.208 1.00 38.97 162 ASN A O 1
ATOM 1222 N N . LYS A 1 163 ? 26.871 -23.933 -47.304 1.00 38.78 163 LYS A N 1
ATOM 1223 C CA . LYS A 1 163 ? 26.780 -23.607 -48.731 1.00 38.78 163 LYS A CA 1
ATOM 1224 C C . LYS A 1 163 ? 26.324 -22.177 -49.055 1.00 38.78 163 LYS A C 1
ATOM 1226 O O . LYS A 1 163 ? 25.145 -21.859 -48.944 1.00 38.78 163 LYS A O 1
ATOM 1231 N N . PHE A 1 164 ? 27.291 -21.386 -49.524 1.00 45.41 164 PHE A N 1
ATOM 1232 C CA . PHE A 1 164 ? 27.174 -20.332 -50.537 1.00 45.41 164 PHE A CA 1
ATOM 1233 C C . PHE A 1 164 ? 25.725 -20.054 -50.982 1.00 45.41 164 PHE A C 1
ATOM 1235 O O . PHE A 1 164 ? 25.255 -20.574 -51.992 1.00 45.41 164 PHE A O 1
ATOM 1242 N N . SER A 1 165 ? 25.003 -19.263 -50.193 1.00 51.94 165 SER A N 1
ATOM 1243 C CA . SER A 1 165 ? 23.794 -18.598 -50.671 1.00 51.94 165 SER A CA 1
ATOM 1244 C C . SER A 1 165 ? 24.257 -17.278 -51.284 1.00 51.94 165 SER A C 1
ATOM 1246 O O . SER A 1 165 ? 25.115 -16.628 -50.679 1.00 51.94 165 SER A O 1
ATOM 1248 N N . PRO A 1 166 ? 23.781 -16.894 -52.482 1.00 49.94 166 PRO A N 1
ATOM 1249 C CA . PRO A 1 166 ? 24.184 -15.632 -53.088 1.00 49.94 166 PRO A CA 1
ATOM 1250 C C . PRO A 1 166 ? 23.886 -14.516 -52.089 1.00 49.94 166 PRO A C 1
ATOM 1252 O O . PRO A 1 166 ? 22.821 -14.523 -51.465 1.00 49.94 166 PRO A O 1
ATOM 1255 N N . ALA A 1 167 ? 24.845 -13.604 -51.901 1.00 54.38 167 ALA A N 1
ATOM 1256 C CA . ALA A 1 167 ? 24.632 -12.408 -51.099 1.00 54.38 167 ALA A CA 1
ATOM 1257 C C . ALA A 1 167 ? 23.268 -11.816 -51.493 1.00 54.38 167 ALA A C 1
ATOM 1259 O O . ALA A 1 167 ? 23.017 -11.668 -52.698 1.00 54.38 167 ALA A O 1
ATOM 1260 N N . PRO A 1 168 ? 22.352 -11.575 -50.537 1.00 54.50 168 PRO A N 1
ATOM 1261 C CA . PRO A 1 168 ? 21.059 -11.014 -50.878 1.00 54.50 168 PRO A CA 1
ATOM 1262 C C . PRO A 1 168 ? 21.319 -9.721 -51.649 1.00 54.50 168 PRO A C 1
ATOM 1264 O O . PRO A 1 168 ? 22.166 -8.919 -51.264 1.00 54.50 168 PRO A O 1
ATOM 1267 N N . SER A 1 169 ? 20.627 -9.535 -52.769 1.00 67.44 169 SER A N 1
ATOM 1268 C CA . SER A 1 169 ? 20.769 -8.391 -53.680 1.00 67.44 169 SER A CA 1
ATOM 1269 C C . SER A 1 169 ? 20.271 -7.074 -53.071 1.00 67.44 169 SER A C 1
ATOM 1271 O O . SER A 1 169 ? 19.746 -6.211 -53.774 1.00 67.44 169 SER A O 1
ATOM 1273 N N . CYS A 1 170 ? 20.321 -6.950 -51.751 1.00 77.38 170 CYS A N 1
ATOM 1274 C CA . CYS A 1 170 ? 19.760 -5.851 -51.012 1.00 77.38 170 CYS A CA 1
ATOM 1275 C C . CYS A 1 170 ? 20.861 -4.902 -50.555 1.00 77.38 170 CYS A C 1
ATOM 1277 O O . CYS A 1 170 ? 21.974 -5.298 -50.212 1.00 77.38 170 CYS A O 1
ATOM 1279 N N . VAL A 1 171 ? 20.528 -3.617 -50.566 1.00 85.88 171 VAL A N 1
ATOM 1280 C CA . VAL A 1 171 ? 21.411 -2.579 -50.050 1.00 85.88 171 VAL A CA 1
ATOM 1281 C C . VAL A 1 171 ? 21.412 -2.698 -48.535 1.00 85.88 171 VAL A C 1
ATOM 1283 O O . VAL A 1 171 ? 20.384 -2.469 -47.894 1.00 85.88 171 VAL A O 1
ATOM 1286 N N . GLU A 1 172 ? 22.551 -3.074 -47.965 1.00 86.88 172 GLU A N 1
ATOM 1287 C CA . GLU A 1 172 ? 22.706 -3.102 -46.517 1.00 86.88 172 GLU A CA 1
ATOM 1288 C C . GLU A 1 172 ? 22.555 -1.691 -45.943 1.00 86.88 172 GLU A C 1
ATOM 1290 O O . GLU A 1 172 ? 23.168 -0.724 -46.397 1.00 86.88 172 GLU A O 1
ATOM 1295 N N . GLN A 1 173 ? 21.706 -1.579 -44.933 1.00 86.19 173 GLN A N 1
ATOM 1296 C CA . GLN A 1 173 ? 21.393 -0.355 -44.225 1.00 86.19 173 GLN A CA 1
ATOM 1297 C C . GLN A 1 173 ? 21.380 -0.662 -42.735 1.00 86.19 173 GLN A C 1
ATOM 1299 O O . GLN A 1 173 ? 20.611 -1.495 -42.253 1.00 86.19 173 GLN A O 1
ATOM 1304 N N . SER A 1 174 ? 22.222 0.052 -41.996 1.00 90.19 174 SER A N 1
ATOM 1305 C CA . SER A 1 174 ? 22.252 -0.008 -40.541 1.00 90.19 174 SER A CA 1
ATOM 1306 C C . SER A 1 174 ? 22.416 1.389 -39.967 1.00 90.19 174 SER A C 1
ATOM 1308 O O . SER A 1 174 ? 23.300 2.135 -40.393 1.00 90.19 174 SER A O 1
ATOM 1310 N N . THR A 1 175 ? 21.600 1.739 -38.978 1.00 90.44 175 THR A N 1
ATOM 1311 C CA . THR A 1 175 ? 21.794 2.972 -38.213 1.00 90.44 175 THR A CA 1
ATOM 1312 C C . THR A 1 175 ? 22.945 2.812 -37.225 1.00 90.44 175 THR A C 1
ATOM 1314 O O . THR A 1 175 ? 23.331 1.699 -36.850 1.00 90.44 175 THR A O 1
ATOM 1317 N N . GLN A 1 176 ? 23.462 3.939 -36.735 1.00 92.56 176 GLN A N 1
ATOM 1318 C CA . GLN A 1 176 ? 24.288 3.919 -35.533 1.00 92.56 176 GLN A CA 1
ATOM 1319 C C . GLN A 1 176 ? 23.472 3.405 -34.342 1.00 92.56 176 GLN A C 1
ATOM 1321 O O . GLN A 1 176 ? 22.242 3.509 -34.301 1.00 92.56 176 GLN A O 1
ATOM 1326 N N . TRP A 1 177 ? 24.184 2.835 -33.378 1.00 88.25 177 TRP A N 1
ATOM 1327 C CA . TRP A 1 177 ? 23.616 2.419 -32.106 1.00 88.25 177 TRP A CA 1
ATOM 1328 C C . TRP A 1 177 ? 23.156 3.629 -31.288 1.00 88.25 177 TRP A C 1
ATOM 1330 O O . TRP A 1 177 ? 23.862 4.634 -31.207 1.00 88.25 177 TRP A O 1
ATOM 1340 N N . SER A 1 178 ? 21.997 3.515 -30.638 1.00 90.56 178 SER A N 1
ATOM 1341 C CA . SER A 1 178 ? 21.488 4.520 -29.706 1.00 90.56 178 SER A CA 1
ATOM 1342 C C . SER A 1 178 ? 22.410 4.675 -28.495 1.00 90.56 178 SER A C 1
ATOM 1344 O O . SER A 1 178 ? 23.168 3.761 -28.145 1.00 90.56 178 SER A O 1
ATOM 1346 N N . ALA A 1 179 ? 22.277 5.794 -27.781 1.00 92.75 179 ALA A N 1
ATOM 1347 C CA . ALA A 1 179 ? 22.830 5.917 -26.436 1.00 92.75 179 ALA A CA 1
ATOM 1348 C C . ALA A 1 179 ? 22.329 4.776 -25.526 1.00 92.75 179 ALA A C 1
ATOM 1350 O O . ALA A 1 179 ? 21.289 4.159 -25.788 1.00 92.75 179 ALA A O 1
ATOM 1351 N N . CYS A 1 180 ? 23.095 4.483 -24.472 1.00 90.06 180 CYS A N 1
ATOM 1352 C CA . CYS A 1 180 ? 22.730 3.452 -23.508 1.00 90.06 180 CYS A CA 1
ATOM 1353 C C . CYS A 1 180 ? 21.477 3.877 -22.733 1.00 90.06 180 CYS A C 1
ATOM 1355 O O . CYS A 1 180 ? 21.375 5.026 -22.310 1.00 90.06 180 CYS A O 1
ATOM 1357 N N . SER A 1 181 ? 20.544 2.949 -22.516 1.00 87.88 181 SER A N 1
ATOM 1358 C CA . SER A 1 181 ? 19.293 3.216 -21.793 1.00 87.88 181 SER A CA 1
ATOM 1359 C C . SER A 1 181 ? 19.488 3.611 -20.325 1.00 87.88 181 SER A C 1
ATOM 1361 O O . SER A 1 181 ? 18.545 4.076 -19.692 1.00 87.88 181 SER A O 1
ATOM 1363 N N . GLN A 1 182 ? 20.694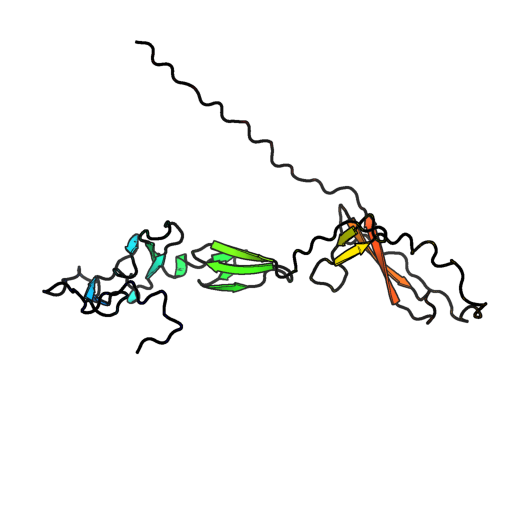 3.423 -19.783 1.00 87.06 182 GLN A N 1
ATOM 1364 C CA . GLN A 1 182 ? 21.078 3.800 -18.427 1.00 87.06 182 GLN A CA 1
ATOM 1365 C C . GLN A 1 182 ? 22.237 4.800 -18.452 1.00 87.06 182 GLN A C 1
ATOM 1367 O O . GLN A 1 182 ? 23.129 4.709 -19.294 1.00 87.06 182 GLN A O 1
ATOM 1372 N N . SER A 1 183 ? 22.253 5.727 -17.492 1.00 87.75 183 SER A N 1
ATOM 1373 C CA . SER A 1 183 ? 23.327 6.721 -17.319 1.00 87.75 183 SER A CA 1
ATOM 1374 C C . SER A 1 183 ? 24.512 6.214 -16.481 1.00 87.75 183 SER A C 1
ATOM 1376 O O . SER A 1 183 ? 25.561 6.862 -16.424 1.00 87.75 183 SER A O 1
ATOM 1378 N N . CYS A 1 184 ? 24.360 5.054 -15.837 1.00 88.12 184 CYS A N 1
ATOM 1379 C CA . CYS A 1 184 ? 25.392 4.317 -15.114 1.00 88.12 184 CYS A CA 1
ATOM 1380 C C . CYS A 1 184 ? 25.060 2.810 -15.121 1.00 88.12 184 CYS A C 1
ATOM 1382 O O . CYS A 1 184 ? 23.907 2.428 -15.303 1.00 88.12 184 CYS A O 1
ATOM 1384 N N . GLY A 1 185 ? 26.052 1.943 -14.915 1.00 84.94 185 GLY A N 1
ATOM 1385 C CA . GLY A 1 185 ? 25.857 0.489 -14.875 1.00 84.94 185 GLY A CA 1
ATOM 1386 C C . GLY A 1 185 ? 25.547 -0.143 -16.240 1.00 84.94 185 GLY A C 1
ATOM 1387 O O . GLY A 1 185 ? 25.851 0.423 -17.290 1.00 84.94 185 GLY A O 1
ATOM 1388 N N . ALA A 1 186 ? 24.984 -1.354 -16.232 1.00 85.31 186 ALA A N 1
ATOM 1389 C CA . ALA A 1 186 ? 24.599 -2.071 -17.448 1.00 85.31 186 ALA A CA 1
ATOM 1390 C C . ALA A 1 186 ? 23.220 -1.617 -17.959 1.00 85.31 186 ALA A C 1
ATOM 1392 O O . ALA A 1 186 ? 22.280 -1.444 -17.184 1.00 85.31 186 ALA A O 1
ATOM 1393 N N . GLY A 1 187 ? 23.088 -1.468 -19.273 1.00 86.06 187 GLY A N 1
ATOM 1394 C CA . GLY A 1 187 ? 21.866 -1.055 -19.953 1.00 86.06 187 GLY A CA 1
ATOM 1395 C C . GLY A 1 187 ? 21.772 -1.635 -21.361 1.00 86.06 187 GLY A C 1
ATOM 1396 O O . GLY A 1 187 ? 22.474 -2.584 -21.714 1.00 86.06 187 GLY A O 1
ATOM 1397 N N . VAL A 1 188 ? 20.893 -1.054 -22.173 1.00 85.94 188 VAL A N 1
ATOM 1398 C CA . VAL A 1 188 ? 20.591 -1.516 -23.530 1.00 85.94 188 VAL A CA 1
ATOM 1399 C C . VAL A 1 188 ? 20.801 -0.400 -24.543 1.00 85.94 188 VAL A C 1
ATOM 1401 O O . VAL A 1 188 ? 20.443 0.748 -24.296 1.00 85.94 188 VAL A O 1
ATOM 1404 N N . SER A 1 189 ? 21.356 -0.748 -25.697 1.00 84.62 189 SER A N 1
ATOM 1405 C CA . SER A 1 189 ? 21.466 0.117 -26.868 1.00 84.62 189 SER A CA 1
ATOM 1406 C C . SER A 1 189 ? 20.797 -0.578 -28.054 1.00 84.62 189 SER A C 1
ATOM 1408 O O . SER A 1 189 ? 20.865 -1.803 -28.177 1.00 84.62 189 SER A O 1
ATOM 1410 N N . THR A 1 190 ? 20.119 0.190 -28.904 1.00 85.88 190 THR A N 1
ATOM 1411 C CA . THR A 1 190 ? 19.337 -0.326 -30.040 1.00 85.88 190 THR A CA 1
ATOM 1412 C C . THR A 1 190 ? 19.789 0.304 -31.350 1.00 85.88 190 THR A C 1
ATOM 1414 O O . THR A 1 190 ? 20.282 1.432 -31.357 1.00 85.88 190 THR A O 1
ATOM 1417 N N . ARG A 1 191 ? 19.641 -0.413 -32.462 1.00 88.38 191 ARG A N 1
ATOM 1418 C CA . ARG A 1 191 ? 19.802 0.124 -33.821 1.00 88.38 191 ARG A CA 1
ATOM 1419 C C . ARG A 1 191 ? 18.767 -0.499 -34.748 1.00 88.38 191 ARG A C 1
ATOM 1421 O O . ARG A 1 191 ? 18.230 -1.556 -34.433 1.00 88.38 191 ARG A O 1
ATOM 1428 N N . VAL A 1 192 ? 18.524 0.117 -35.897 1.00 89.31 192 VAL A N 1
ATOM 1429 C CA . VAL A 1 192 ? 17.745 -0.500 -36.977 1.00 89.31 192 VAL A CA 1
ATOM 1430 C C . VAL A 1 192 ? 18.717 -1.004 -38.036 1.00 89.31 192 VAL A C 1
ATOM 1432 O O . VAL A 1 192 ? 19.609 -0.266 -38.452 1.00 89.31 192 VAL A O 1
ATOM 1435 N N . SER A 1 193 ? 18.573 -2.262 -38.442 1.00 88.19 193 SER A N 1
ATOM 1436 C CA . SER A 1 193 ? 19.476 -2.931 -39.381 1.00 88.19 193 SER A CA 1
ATOM 1437 C C . SER A 1 193 ? 18.707 -3.932 -40.239 1.00 88.19 193 SER A C 1
ATOM 1439 O O . SER A 1 193 ? 17.774 -4.577 -39.761 1.00 88.19 193 SER A O 1
ATOM 1441 N N . ASN A 1 194 ? 19.071 -4.048 -41.517 1.00 85.75 194 ASN A N 1
ATOM 1442 C CA . ASN A 1 194 ? 18.570 -5.093 -42.416 1.00 85.75 194 ASN A CA 1
ATOM 1443 C C . ASN A 1 194 ? 19.590 -6.220 -42.658 1.00 85.75 194 ASN A C 1
ATOM 1445 O O . ASN A 1 194 ? 19.377 -7.039 -43.550 1.00 85.75 194 ASN A O 1
ATOM 1449 N N . GLN A 1 195 ? 20.662 -6.290 -41.859 1.00 84.75 195 GLN A N 1
ATOM 1450 C CA . GLN A 1 195 ? 21.689 -7.338 -41.916 1.00 84.75 195 GLN A CA 1
ATOM 1451 C C . GLN A 1 195 ? 21.175 -8.660 -41.320 1.00 84.75 195 GLN A C 1
ATOM 1453 O O . GLN A 1 195 ? 21.655 -9.151 -40.302 1.00 84.75 195 GLN A O 1
ATOM 1458 N N . ASN A 1 196 ? 20.157 -9.240 -41.949 1.00 77.50 196 ASN A N 1
ATOM 1459 C CA . ASN A 1 196 ? 19.601 -10.546 -41.606 1.00 77.50 196 ASN A CA 1
ATOM 1460 C C . ASN A 1 196 ? 19.310 -11.362 -42.877 1.00 77.50 196 ASN A C 1
ATOM 1462 O O . ASN A 1 196 ? 19.169 -10.783 -43.954 1.00 77.50 196 ASN A O 1
ATOM 1466 N N . PRO A 1 197 ? 19.166 -12.699 -42.777 1.00 78.62 197 PRO A N 1
ATOM 1467 C CA . PRO A 1 197 ? 18.928 -13.561 -43.941 1.00 78.62 197 PRO A CA 1
ATOM 1468 C C . PRO A 1 197 ? 17.672 -13.208 -44.754 1.00 78.62 197 PRO A C 1
ATOM 1470 O O . PRO A 1 197 ? 17.581 -13.554 -45.926 1.00 78.62 197 PRO A O 1
ATOM 1473 N N . ALA A 1 198 ? 16.701 -12.523 -44.140 1.00 82.38 198 ALA A N 1
ATOM 1474 C CA . ALA A 1 198 ? 15.472 -12.076 -44.792 1.00 82.38 198 ALA A CA 1
ATOM 1475 C C . ALA A 1 198 ? 15.591 -10.683 -45.445 1.00 82.38 198 ALA A C 1
ATOM 1477 O O . ALA A 1 198 ? 14.637 -10.228 -46.074 1.00 82.38 198 ALA A O 1
ATOM 1478 N N . CYS A 1 199 ? 16.722 -9.997 -45.257 1.00 84.88 199 CYS A N 1
ATOM 1479 C CA . CYS A 1 199 ? 16.994 -8.609 -45.616 1.00 84.88 199 CYS A CA 1
ATOM 1480 C C . CYS A 1 199 ? 15.855 -7.616 -45.325 1.00 84.88 199 CYS A C 1
ATOM 1482 O O . CYS A 1 199 ? 15.464 -6.798 -46.162 1.00 84.88 199 CYS A O 1
ATOM 1484 N N . ARG A 1 200 ? 15.293 -7.687 -44.115 1.00 84.75 200 ARG A N 1
ATOM 1485 C CA . ARG A 1 200 ? 14.243 -6.766 -43.648 1.00 84.75 200 ARG A CA 1
ATOM 1486 C C . ARG A 1 200 ? 14.768 -5.887 -42.533 1.00 84.75 200 ARG A C 1
ATOM 1488 O O . ARG A 1 200 ? 15.453 -6.383 -41.651 1.00 84.75 200 ARG A O 1
ATOM 1495 N N . LEU A 1 201 ? 14.407 -4.608 -42.523 1.00 86.31 201 LEU A N 1
ATOM 1496 C CA . LEU A 1 201 ? 14.751 -3.729 -41.405 1.00 86.31 201 LEU A CA 1
ATOM 1497 C C . LEU A 1 201 ? 14.122 -4.261 -40.111 1.00 86.31 201 LEU A C 1
ATOM 1499 O O . LEU A 1 201 ? 12.908 -4.449 -40.026 1.00 86.31 201 LEU A O 1
ATOM 1503 N N . GLN A 1 202 ? 14.964 -4.512 -39.115 1.00 84.81 202 GLN A N 1
ATOM 1504 C CA . GLN A 1 202 ? 14.585 -4.984 -37.790 1.00 84.81 202 GLN A CA 1
ATOM 1505 C C . GLN A 1 202 ? 15.351 -4.202 -36.722 1.00 84.81 202 GLN A C 1
ATOM 1507 O O . GLN A 1 202 ? 16.408 -3.625 -36.989 1.00 84.81 202 GLN A O 1
ATOM 1512 N N . ILE A 1 203 ? 14.800 -4.163 -35.508 1.00 82.25 203 ILE A N 1
ATOM 1513 C CA . ILE A 1 203 ? 15.476 -3.563 -34.357 1.00 82.25 203 ILE A CA 1
ATOM 1514 C C . ILE A 1 203 ? 16.442 -4.596 -33.787 1.00 82.25 203 ILE A C 1
ATOM 1516 O O . ILE A 1 203 ? 16.028 -5.628 -33.263 1.00 82.25 203 ILE A O 1
ATOM 1520 N N . GLU A 1 204 ? 17.729 -4.289 -33.851 1.00 84.75 204 GLU A N 1
ATOM 1521 C CA . GLU A 1 204 ? 18.760 -5.039 -33.152 1.00 84.75 204 GLU A CA 1
ATOM 1522 C C . GLU A 1 204 ? 19.010 -4.418 -31.778 1.00 84.75 204 GLU A C 1
ATOM 1524 O O . GLU A 1 204 ? 18.987 -3.196 -31.604 1.00 84.75 204 GLU A O 1
ATOM 1529 N N . THR A 1 205 ? 19.263 -5.272 -30.790 1.00 79.62 205 THR A N 1
ATOM 1530 C CA . THR A 1 205 ? 19.448 -4.881 -29.392 1.00 79.62 205 THR A CA 1
ATOM 1531 C C . THR A 1 205 ? 20.769 -5.438 -28.881 1.00 79.62 205 THR A C 1
ATOM 1533 O O . THR A 1 205 ? 21.069 -6.610 -29.094 1.00 79.62 205 THR A O 1
ATOM 1536 N N . ARG A 1 206 ? 21.555 -4.614 -28.183 1.00 83.81 206 ARG A N 1
ATOM 1537 C CA . ARG A 1 206 ? 22.796 -5.043 -27.524 1.00 83.81 206 ARG A CA 1
ATOM 1538 C C . ARG A 1 206 ? 22.872 -4.551 -26.087 1.00 83.81 206 ARG A C 1
ATOM 1540 O O . ARG A 1 206 ? 22.301 -3.515 -25.740 1.00 83.81 206 ARG A O 1
ATOM 1547 N N . LEU A 1 207 ? 23.654 -5.259 -25.280 1.00 83.25 207 LEU A N 1
ATOM 1548 C CA . LEU A 1 207 ? 24.033 -4.805 -23.949 1.00 83.25 207 LEU A CA 1
ATOM 1549 C C . LEU A 1 207 ? 25.076 -3.680 -24.058 1.00 83.25 207 LEU A C 1
ATOM 1551 O O . LEU A 1 207 ? 26.018 -3.766 -24.846 1.00 83.25 207 LEU A O 1
ATOM 1555 N N . CYS A 1 208 ? 24.923 -2.630 -23.259 1.00 86.75 208 CYS A N 1
ATOM 1556 C CA . CYS A 1 208 ? 25.926 -1.584 -23.069 1.00 86.75 208 CYS A CA 1
ATOM 1557 C C . CYS A 1 208 ? 26.286 -1.477 -21.588 1.00 86.75 208 CYS A C 1
ATOM 1559 O O . CYS A 1 208 ? 25.459 -1.743 -20.720 1.00 86.75 208 CYS A O 1
ATOM 1561 N N . LYS A 1 209 ? 27.527 -1.093 -21.289 1.00 87.00 209 LYS A N 1
ATOM 1562 C CA . LYS A 1 209 ? 28.003 -0.853 -19.922 1.00 87.00 209 LYS A CA 1
ATOM 1563 C C . LYS A 1 209 ? 28.509 0.583 -19.844 1.00 87.00 209 LYS A C 1
ATOM 1565 O O . LYS A 1 209 ? 29.398 0.970 -20.598 1.00 87.00 209 LYS A O 1
ATOM 1570 N N . VAL A 1 210 ? 27.910 1.369 -18.961 1.00 87.31 210 VAL A N 1
ATOM 1571 C CA . VAL A 1 210 ? 28.340 2.723 -18.599 1.00 87.31 210 VAL A CA 1
ATOM 1572 C C . VAL A 1 210 ? 29.084 2.637 -17.265 1.00 87.31 210 VAL A C 1
ATOM 1574 O O . VAL A 1 210 ? 29.073 1.595 -16.605 1.00 87.31 210 VAL A O 1
ATOM 1577 N N . ARG A 1 211 ? 29.758 3.721 -16.863 1.00 88.94 211 ARG A N 1
ATOM 1578 C CA . ARG A 1 211 ? 30.464 3.813 -15.575 1.00 88.94 211 ARG A CA 1
ATOM 1579 C C . ARG A 1 211 ? 29.625 3.218 -14.428 1.00 88.94 211 ARG A C 1
ATOM 1581 O O . ARG A 1 211 ? 28.406 3.418 -14.432 1.00 88.94 211 ARG A O 1
ATOM 1588 N N . PRO A 1 212 ? 30.230 2.512 -13.457 1.00 86.44 212 PRO A N 1
ATOM 1589 C CA . PRO A 1 212 ? 29.500 1.951 -12.324 1.00 86.44 212 PRO A CA 1
ATOM 1590 C C . PRO A 1 212 ? 28.606 2.994 -11.647 1.00 86.44 212 PRO A C 1
ATOM 1592 O O . PRO A 1 212 ? 28.995 4.155 -11.495 1.00 86.44 212 PRO A O 1
ATOM 1595 N N . CYS A 1 213 ? 27.398 2.590 -11.255 1.00 84.56 213 CYS A N 1
ATOM 1596 C CA . CYS A 1 213 ? 26.535 3.454 -10.459 1.00 84.56 213 CYS A CA 1
ATOM 1597 C C . CYS A 1 213 ? 27.152 3.653 -9.073 1.00 84.56 213 CYS A C 1
ATOM 1599 O O . CYS A 1 213 ? 27.643 2.697 -8.472 1.00 84.56 213 CYS A O 1
ATOM 1601 N N . HIS A 1 214 ? 27.106 4.880 -8.551 1.00 82.50 214 HIS A N 1
ATOM 1602 C CA . HIS A 1 214 ? 27.463 5.113 -7.158 1.00 82.50 214 HIS A CA 1
ATOM 1603 C C . HIS A 1 214 ? 26.446 4.393 -6.277 1.00 82.50 214 HIS A C 1
ATOM 1605 O O . HIS A 1 214 ? 25.284 4.787 -6.194 1.00 82.50 214 HIS A O 1
ATOM 1611 N N . THR A 1 215 ? 26.881 3.329 -5.613 1.00 69.44 215 THR A N 1
ATOM 1612 C CA . THR A 1 215 ? 26.152 2.798 -4.471 1.00 69.44 215 THR A CA 1
ATOM 1613 C C . THR A 1 215 ? 26.288 3.829 -3.359 1.00 69.44 215 THR A C 1
ATOM 1615 O O . THR A 1 215 ? 27.394 4.035 -2.856 1.00 69.44 215 THR A O 1
ATOM 1618 N N . PHE A 1 216 ? 25.194 4.487 -2.972 1.00 47.44 216 PHE A N 1
ATOM 1619 C CA . PHE A 1 216 ? 25.125 5.095 -1.647 1.00 47.44 216 PHE A CA 1
ATOM 1620 C C . PHE A 1 216 ? 25.310 3.952 -0.649 1.00 47.44 216 PHE A C 1
ATOM 1622 O O . PHE A 1 216 ? 24.381 3.195 -0.379 1.00 47.44 216 PHE A O 1
ATOM 1629 N N . GLN A 1 217 ? 26.538 3.759 -0.171 1.00 43.66 217 GLN A N 1
ATOM 1630 C CA . GLN A 1 217 ? 26.766 2.900 0.975 1.00 43.66 217 GLN A CA 1
ATOM 1631 C C . GLN A 1 217 ? 26.128 3.609 2.174 1.00 43.66 217 GLN A C 1
ATOM 1633 O O . GLN A 1 217 ? 26.491 4.758 2.447 1.00 43.66 217 GLN A O 1
ATOM 1638 N N . PRO A 1 218 ? 25.178 2.984 2.893 1.00 43.59 218 PRO A N 1
ATOM 1639 C CA . PRO A 1 218 ? 24.834 3.472 4.213 1.00 43.59 218 PRO A CA 1
ATOM 1640 C C . PRO A 1 218 ? 26.116 3.439 5.044 1.00 43.59 218 PRO A C 1
ATOM 1642 O O . PRO A 1 218 ? 26.791 2.409 5.103 1.00 43.59 218 PRO A O 1
ATOM 1645 N N . ALA A 1 219 ? 26.471 4.579 5.638 1.00 42.00 219 ALA A N 1
ATOM 1646 C CA . ALA A 1 219 ? 27.610 4.674 6.537 1.00 42.00 219 ALA A CA 1
ATOM 1647 C C . ALA A 1 219 ? 27.551 3.529 7.568 1.00 42.00 219 ALA A C 1
ATOM 1649 O O . ALA A 1 219 ? 26.463 3.234 8.080 1.00 42.00 219 ALA A O 1
ATOM 1650 N N . PRO A 1 220 ? 28.679 2.873 7.890 1.00 44.91 220 PRO A N 1
ATOM 1651 C CA . PRO A 1 220 ? 28.694 1.856 8.929 1.00 44.91 220 PRO A CA 1
ATOM 1652 C C . PRO A 1 220 ? 28.187 2.485 10.231 1.00 44.91 220 PRO A C 1
ATOM 1654 O O . PRO A 1 220 ? 28.752 3.466 10.721 1.00 44.91 220 PRO A O 1
ATOM 1657 N N . ARG A 1 221 ? 27.088 1.942 10.776 1.00 50.28 221 ARG A N 1
ATOM 1658 C CA . ARG A 1 221 ? 26.593 2.327 12.102 1.00 50.28 221 ARG A CA 1
ATOM 1659 C C . ARG A 1 221 ? 27.731 2.068 13.084 1.00 50.28 221 ARG A C 1
ATOM 1661 O O . ARG A 1 221 ? 28.153 0.924 13.243 1.00 50.28 221 ARG A O 1
ATOM 1668 N N . LYS A 1 222 ? 28.243 3.126 13.717 1.00 42.41 222 LYS A N 1
ATOM 1669 C CA . LYS A 1 222 ? 29.180 2.986 14.834 1.00 42.41 222 LYS A CA 1
ATOM 1670 C C . LYS A 1 222 ? 28.505 2.108 15.900 1.00 42.41 222 LYS A C 1
ATOM 1672 O O . LYS A 1 222 ? 27.364 2.407 16.258 1.00 42.41 222 LYS A O 1
ATOM 1677 N N . PRO A 1 223 ? 29.152 1.042 16.397 1.00 40.25 223 PRO A N 1
ATOM 1678 C CA . PRO A 1 223 ? 28.613 0.281 17.511 1.00 40.25 223 PRO A CA 1
ATOM 1679 C C . PRO A 1 223 ? 28.511 1.188 18.742 1.00 40.25 223 PRO A C 1
ATOM 1681 O O . PRO A 1 223 ? 29.462 1.879 19.111 1.00 40.25 223 PRO A O 1
ATOM 1684 N N . MET A 1 224 ? 27.327 1.205 19.350 1.00 44.59 224 MET A N 1
ATOM 1685 C CA . MET A 1 224 ? 27.055 1.886 20.609 1.00 44.59 224 MET A CA 1
ATOM 1686 C C . MET A 1 224 ? 27.773 1.112 21.719 1.00 44.59 224 MET A C 1
ATOM 1688 O O . MET A 1 224 ? 27.364 0.008 22.072 1.00 44.59 224 MET A O 1
ATOM 1692 N N . VAL A 1 225 ? 28.881 1.654 22.227 1.00 45.88 225 VAL A N 1
ATOM 1693 C CA . VAL A 1 225 ? 29.555 1.100 23.406 1.00 45.88 225 VAL A CA 1
ATOM 1694 C C . VAL A 1 225 ? 28.644 1.337 24.607 1.00 45.88 225 VAL A C 1
ATOM 1696 O O . VAL A 1 225 ? 28.390 2.478 24.990 1.00 45.88 225 VAL A O 1
ATOM 1699 N N . SER A 1 226 ? 28.132 0.247 25.175 1.00 38.22 226 SER A N 1
ATOM 1700 C CA . SER A 1 226 ? 27.402 0.251 26.438 1.00 38.22 226 SER A CA 1
ATOM 1701 C C . SER A 1 226 ? 28.351 0.691 27.552 1.00 38.22 226 SER A C 1
ATOM 1703 O O . SER A 1 226 ? 29.318 -0.005 27.864 1.00 38.22 226 SER A O 1
ATOM 1705 N N . ALA A 1 227 ? 28.099 1.860 28.138 1.00 42.56 227 ALA A N 1
ATOM 1706 C CA . ALA A 1 227 ? 28.801 2.306 29.330 1.00 42.56 227 ALA A CA 1
ATOM 1707 C C . ALA A 1 227 ? 28.355 1.438 30.517 1.00 42.56 227 ALA A C 1
ATOM 1709 O O . ALA A 1 227 ? 27.248 1.592 31.032 1.00 42.56 227 ALA A O 1
ATOM 1710 N N . ASN A 1 228 ? 29.218 0.515 30.946 1.00 40.00 228 ASN A N 1
ATOM 1711 C CA . ASN A 1 228 ? 29.073 -0.159 32.231 1.00 40.00 228 ASN A CA 1
ATOM 1712 C C . ASN A 1 228 ? 29.207 0.886 33.344 1.00 40.00 228 ASN A C 1
ATOM 1714 O O . ASN A 1 228 ? 30.272 1.469 33.539 1.00 40.00 228 ASN A O 1
ATOM 1718 N N . LYS A 1 229 ? 28.115 1.120 34.071 1.00 41.81 229 LYS A N 1
ATOM 1719 C CA . LYS A 1 229 ? 28.099 1.940 35.279 1.00 41.81 229 LYS A CA 1
ATOM 1720 C C . LYS A 1 229 ? 28.534 1.053 36.445 1.00 41.81 229 LYS A C 1
ATOM 1722 O O . LYS A 1 229 ? 27.741 0.286 36.982 1.00 41.81 229 LYS A O 1
ATOM 1727 N N . THR A 1 230 ? 29.812 1.115 36.797 1.00 39.56 230 THR A N 1
ATOM 1728 C CA . THR A 1 230 ? 30.342 0.531 38.031 1.00 39.56 230 THR A CA 1
ATOM 1729 C C . THR A 1 230 ? 29.744 1.275 39.224 1.00 39.56 230 THR A C 1
ATOM 1731 O O . THR A 1 230 ? 30.003 2.461 39.419 1.00 39.56 230 THR A O 1
ATOM 1734 N N . HIS A 1 231 ? 28.930 0.578 40.018 1.00 41.97 231 HIS A N 1
ATOM 1735 C CA . HIS A 1 231 ? 28.643 0.966 41.394 1.00 41.97 231 HIS A CA 1
ATOM 1736 C C . HIS A 1 231 ? 29.898 0.683 42.226 1.00 41.97 231 HIS A C 1
ATOM 1738 O O . HIS A 1 231 ? 30.309 -0.470 42.351 1.00 41.97 231 HIS A O 1
ATOM 1744 N N . ILE A 1 232 ? 30.511 1.734 42.762 1.00 44.56 232 ILE A N 1
ATOM 1745 C CA . ILE A 1 232 ? 31.445 1.632 43.884 1.00 44.56 232 ILE A CA 1
ATOM 1746 C C . ILE A 1 232 ? 30.648 2.025 45.132 1.00 44.56 232 ILE A C 1
ATOM 1748 O O . ILE A 1 232 ? 29.899 3.004 45.093 1.00 44.56 232 ILE A O 1
ATOM 1752 N N . LEU A 1 233 ? 30.758 1.173 46.155 1.00 42.31 233 LEU A N 1
ATOM 1753 C CA . LEU A 1 233 ? 30.237 1.337 47.516 1.00 42.31 233 LEU A CA 1
ATOM 1754 C C . LEU A 1 233 ? 30.733 2.628 48.174 1.00 42.31 233 LEU A C 1
ATOM 1756 O O . LEU A 1 233 ? 31.918 2.969 47.958 1.00 42.31 233 LEU A O 1
#

InterPro domains:
  IPR000867 Insulin-like growth factor-binding protein, IGFBP [PF00219] (13-65)
  IPR000867 Insulin-like growth factor-binding protein, IGFBP [PS51323] (6-81)
  IPR000867 Insulin-like growth factor-binding protein, IGFBP [SM00121] (11-80)
  IPR000884 Thrombospondin type-1 (TSP1) repeat [PS50092] (169-214)
  IPR000884 Thrombospondin type-1 (TSP1) repeat [SM00209] (171-214)
  IPR001007 VWFC domain [PF00093] (86-149)
  IPR001007 VWFC domain [PS01208] (103-149)
  IPR001007 VWFC domain [PS50184] (86-150)
  IPR001007 VWFC domain [SM00214] (86-149)
  IPR009030 Growth factor receptor cysteine-rich domain superfamily [SSF57184] (7-83)
  IPR017896 4Fe-4S ferredoxin-type, iron-sulphur binding domain [PS51379] (99-130)
  IPR036383 Thrombospondin type-1 repeat superfamily [G3DSA:2.20.100.10] (158-219)
  IPR036383 Thrombospondin type-1 repeat superfamily [SSF82895] (166-213)
  IPR043973 CCN, TSP1 domain [PF19035] (170-213)
  IPR050941 Cellular Communication Network Factor [PTHR11348] (9-222)

Secondary structure (DSSP, 8-state):
---GGGTTGGGSS-SS----SSPPPPPTTPPEEE-TTS-SEEEPBPTT-EE-SSS-B-GGGTEEEE-TTSPTTS-EEEEETTTTSEEETTEEE-TT-EEEEETTEEEEEETTEEEEEESS-------BTTBSSEEEEE-TT-SSEEEEE--GGGS---SS--------SS---BPPPPPPSSSSSEEEEEEEE--STT---EEEEEEEE-S-----PPPPPPP----------

Foldseek 3Di:
DDDPVCVPVVVPADPPHDEDPPADDEPPPWDFDAALNSHYTDTADEAFDWDDSRRHHDVVQQWGFACPVPDPPGTGGTHHQQQQWEADPNDTGGAQGKDDPAPQKIWGRGRRDIDIDGPEDPDDDDQDPQANDWDFAADPPHRGTDTDGQPPVVPDPPPDDDDDDDDPPDDWDKDDWDDFPDQAAKGKIWIWTLPDPVSDTDIDMHIDHHHHDDDPDDPPDDDDPDDDDDDDD